Protein AF-A0A1V4TT74-F1 (afdb_monomer_lite)

Structure (mmCIF, N/CA/C/O backbone):
data_AF-A0A1V4TT74-F1
#
_entry.id   AF-A0A1V4TT74-F1
#
loop_
_atom_site.group_PDB
_atom_site.id
_atom_site.type_symbol
_atom_site.label_atom_id
_atom_site.label_alt_id
_atom_site.label_comp_id
_atom_site.label_asym_id
_atom_site.label_entity_id
_atom_site.label_seq_id
_atom_site.pdbx_PDB_ins_code
_atom_site.Cartn_x
_atom_site.Cartn_y
_atom_site.Cartn_z
_atom_site.occupancy
_atom_site.B_iso_or_equiv
_atom_site.auth_seq_id
_atom_site.auth_comp_id
_atom_site.auth_asym_id
_atom_site.auth_atom_id
_atom_site.pdbx_PDB_model_num
ATOM 1 N N . MET A 1 1 ? 47.492 38.322 -48.152 1.00 41.72 1 MET A N 1
ATOM 2 C CA . MET A 1 1 ? 46.568 38.521 -47.014 1.00 41.72 1 MET A CA 1
ATOM 3 C C . MET A 1 1 ? 45.230 37.943 -47.415 1.00 41.72 1 MET A C 1
ATOM 5 O O . MET A 1 1 ? 44.574 38.511 -48.273 1.00 41.72 1 MET A O 1
ATOM 9 N N . ILE A 1 2 ? 44.897 36.768 -46.888 1.00 45.94 2 ILE A N 1
ATOM 10 C CA . ILE A 1 2 ? 43.628 36.084 -47.149 1.00 45.94 2 ILE A CA 1
ATOM 11 C C . ILE A 1 2 ? 42.747 36.402 -45.943 1.00 45.94 2 ILE A C 1
ATOM 13 O O . ILE A 1 2 ? 43.074 35.999 -44.829 1.00 45.94 2 ILE A O 1
ATOM 17 N N . PHE A 1 3 ? 41.703 37.203 -46.146 1.00 43.25 3 PHE A N 1
ATOM 18 C CA . PHE A 1 3 ? 40.699 37.456 -45.117 1.00 43.25 3 PHE A CA 1
ATOM 19 C C . PHE A 1 3 ? 39.785 36.228 -45.040 1.00 43.25 3 PHE A C 1
ATOM 21 O O . PHE A 1 3 ? 39.197 35.877 -46.062 1.00 43.25 3 PHE A O 1
ATOM 28 N N . PRO A 1 4 ? 39.664 35.550 -43.887 1.00 48.84 4 PRO A N 1
ATOM 29 C CA . PRO A 1 4 ? 38.677 34.494 -43.747 1.00 48.84 4 PRO A CA 1
ATOM 30 C C . PRO A 1 4 ? 37.269 35.103 -43.769 1.00 48.84 4 PRO A C 1
ATOM 32 O O . PRO A 1 4 ? 36.980 36.076 -43.066 1.00 48.84 4 PRO A O 1
ATOM 35 N N . ASP A 1 5 ? 36.420 34.521 -44.614 1.00 49.69 5 ASP A N 1
ATOM 36 C CA . ASP A 1 5 ? 35.006 34.838 -44.797 1.00 49.69 5 ASP A CA 1
ATOM 37 C C . ASP A 1 5 ? 34.261 34.909 -43.456 1.00 49.69 5 ASP A C 1
ATOM 39 O O . ASP A 1 5 ? 34.126 33.919 -42.732 1.00 49.69 5 ASP A O 1
ATOM 43 N N . ARG A 1 6 ? 33.716 36.091 -43.141 1.00 50.53 6 ARG A N 1
ATOM 44 C CA . ARG A 1 6 ? 32.914 36.352 -41.931 1.00 50.53 6 ARG A CA 1
ATOM 45 C C . ARG A 1 6 ? 31.611 35.544 -41.864 1.00 50.53 6 ARG A C 1
ATOM 47 O O . ARG A 1 6 ? 30.971 35.514 -40.819 1.00 50.53 6 ARG A O 1
ATOM 54 N N . THR A 1 7 ? 31.229 34.869 -42.941 1.00 52.91 7 THR A N 1
ATOM 55 C CA . THR A 1 7 ? 29.965 34.133 -43.067 1.00 52.91 7 THR A CA 1
ATOM 56 C C . THR A 1 7 ? 29.977 32.789 -42.325 1.00 52.91 7 THR A C 1
ATOM 58 O O . THR A 1 7 ? 28.935 32.335 -41.861 1.00 52.91 7 THR A O 1
ATOM 61 N N . TYR A 1 8 ? 31.149 32.169 -42.134 1.00 50.22 8 TYR A N 1
ATOM 62 C CA . TYR A 1 8 ? 31.260 30.849 -41.490 1.00 50.22 8 TYR A CA 1
ATOM 63 C C . TYR A 1 8 ? 31.124 30.881 -39.960 1.00 50.22 8 TYR A C 1
ATOM 65 O O . TYR A 1 8 ? 30.702 29.895 -39.357 1.00 50.22 8 TYR A O 1
ATOM 73 N N . ILE A 1 9 ? 31.426 32.015 -39.320 1.00 52.56 9 ILE A N 1
ATOM 74 C CA . ILE A 1 9 ? 31.381 32.138 -37.852 1.00 52.56 9 ILE A CA 1
ATOM 75 C C . ILE A 1 9 ? 29.926 32.182 -37.344 1.00 52.56 9 ILE A C 1
ATOM 77 O O . ILE A 1 9 ? 29.630 31.676 -36.262 1.00 52.56 9 ILE A O 1
ATOM 81 N N . SER A 1 10 ? 28.986 32.697 -38.143 1.00 53.38 10 SER A N 1
ATOM 82 C CA . SER A 1 10 ? 27.576 32.803 -37.746 1.00 53.38 10 SER A CA 1
ATOM 83 C C . SER A 1 10 ? 26.820 31.467 -37.759 1.00 53.38 10 SER A C 1
ATOM 85 O O . SER A 1 10 ? 25.926 31.277 -36.939 1.00 53.38 10 SER A O 1
ATOM 87 N N . ILE A 1 11 ? 27.182 30.512 -38.622 1.00 54.53 11 ILE A N 1
ATOM 88 C CA . ILE A 1 11 ? 26.456 29.230 -38.743 1.00 54.53 11 ILE A CA 1
ATOM 89 C C . ILE A 1 11 ? 26.767 28.289 -37.560 1.00 54.53 11 ILE A C 1
ATOM 91 O O . ILE A 1 11 ? 25.877 27.597 -37.059 1.00 54.53 11 ILE A O 1
ATOM 95 N N . ILE A 1 12 ? 28.002 28.315 -37.045 1.00 54.81 12 ILE A N 1
ATOM 96 C CA . ILE A 1 12 ? 28.431 27.476 -35.909 1.00 54.81 12 ILE A CA 1
ATOM 97 C C . ILE A 1 12 ? 27.828 27.979 -34.586 1.00 54.81 12 ILE A C 1
ATOM 99 O O . ILE A 1 12 ? 27.429 27.173 -33.742 1.00 54.81 12 ILE A O 1
ATOM 103 N N . ALA A 1 13 ? 27.686 29.300 -34.425 1.00 53.78 13 ALA A N 1
ATOM 104 C CA . ALA A 1 13 ? 27.080 29.901 -33.236 1.00 53.78 13 ALA A CA 1
ATOM 105 C C . ALA A 1 13 ? 25.571 29.608 -33.132 1.00 53.78 13 ALA A C 1
ATOM 107 O O . ALA A 1 13 ? 25.081 29.295 -32.049 1.00 53.78 13 ALA A O 1
ATOM 108 N N . VAL A 1 14 ? 24.840 29.632 -34.254 1.00 55.97 14 VAL A N 1
ATOM 109 C CA . VAL A 1 14 ? 23.397 29.318 -34.275 1.00 55.97 14 VAL A CA 1
ATOM 110 C C . VAL A 1 14 ? 23.146 27.817 -34.075 1.00 55.97 14 VAL A C 1
ATOM 112 O O . VAL A 1 14 ? 22.238 27.445 -33.336 1.00 55.97 14 VAL A O 1
ATOM 115 N N . SER A 1 15 ? 23.991 26.951 -34.647 1.00 53.94 15 SER A N 1
ATOM 116 C CA . SER A 1 15 ? 23.887 25.493 -34.461 1.00 53.94 15 SER A CA 1
ATOM 117 C C . SER A 1 15 ? 24.175 25.070 -33.014 1.00 53.94 15 SER A C 1
ATOM 119 O O . SER A 1 15 ? 23.475 24.222 -32.464 1.00 53.94 15 SER A O 1
ATOM 121 N N . SER A 1 16 ? 25.153 25.711 -32.362 1.00 54.38 16 SER A N 1
ATOM 122 C CA . SER A 1 16 ? 25.461 25.472 -30.943 1.00 54.38 16 SER A CA 1
ATOM 123 C C . SER A 1 16 ? 24.345 25.965 -30.013 1.00 54.38 16 SER A C 1
ATOM 125 O O . SER A 1 16 ? 24.053 25.313 -29.017 1.00 54.38 16 SER A O 1
ATOM 127 N N . LEU A 1 17 ? 23.676 27.076 -30.347 1.00 49.69 17 LEU A N 1
ATOM 128 C CA . LEU A 1 17 ? 22.563 27.606 -29.550 1.00 49.69 17 LEU A CA 1
ATOM 129 C C . LEU A 1 17 ? 21.296 26.733 -29.655 1.00 49.69 17 LEU A C 1
ATOM 131 O O . LEU A 1 17 ? 20.593 26.566 -28.661 1.00 49.69 17 LEU A O 1
ATOM 135 N N . LEU A 1 18 ? 21.028 26.123 -30.819 1.00 51.09 18 LEU A N 1
ATOM 136 C CA . LEU A 1 18 ? 19.912 25.177 -30.978 1.00 51.09 18 LEU A CA 1
ATOM 137 C C . LEU A 1 18 ? 20.134 23.849 -30.231 1.00 51.09 18 LEU A C 1
ATOM 139 O O . LEU A 1 18 ? 19.177 23.295 -29.697 1.00 51.09 18 LEU A O 1
ATOM 143 N N . LEU A 1 19 ? 21.376 23.359 -30.134 1.00 51.25 19 LEU A N 1
ATOM 144 C CA . LEU A 1 19 ? 21.711 22.138 -29.383 1.00 51.25 19 LEU A CA 1
ATOM 145 C C . LEU A 1 19 ? 21.589 22.301 -27.858 1.00 51.25 19 LEU A C 1
ATOM 147 O O . LEU A 1 19 ? 21.325 21.323 -27.170 1.00 51.25 19 LEU A O 1
ATOM 151 N N . VAL A 1 20 ? 21.720 23.523 -27.328 1.00 54.00 20 VAL A N 1
ATOM 152 C CA . VAL A 1 20 ? 21.504 23.810 -25.894 1.00 54.00 20 VAL A CA 1
ATOM 153 C C . VAL A 1 20 ? 20.012 23.977 -25.562 1.00 54.00 20 VAL A C 1
ATOM 155 O O . VAL A 1 20 ? 19.601 23.726 -24.433 1.00 54.00 20 VAL A O 1
ATOM 158 N N . LEU A 1 21 ? 19.181 24.349 -26.544 1.00 50.06 21 LEU A N 1
ATOM 159 C CA . LEU A 1 21 ? 17.721 24.430 -26.390 1.00 50.06 21 LEU A CA 1
ATOM 160 C C . LEU A 1 21 ? 17.014 23.083 -26.611 1.00 50.06 21 LEU A C 1
ATOM 162 O O . LEU A 1 21 ? 15.903 22.896 -26.118 1.00 50.06 21 LEU A O 1
ATOM 166 N N . ALA A 1 22 ? 17.664 22.126 -27.276 1.00 49.81 22 ALA A N 1
ATOM 167 C CA . ALA A 1 22 ? 17.288 20.715 -27.254 1.00 49.81 22 ALA A CA 1
ATOM 168 C C . ALA A 1 22 ? 17.789 20.056 -25.956 1.00 49.81 22 ALA A C 1
ATOM 170 O O . ALA A 1 22 ? 18.550 19.090 -25.976 1.00 49.81 22 ALA A O 1
ATOM 171 N N . GLY A 1 23 ? 17.385 20.608 -24.807 1.00 50.53 23 GLY A N 1
ATOM 172 C CA . GLY A 1 23 ? 17.541 19.906 -23.538 1.00 50.53 23 GLY A CA 1
ATOM 173 C C . GLY A 1 23 ? 16.882 18.525 -23.644 1.00 50.53 23 GLY A C 1
ATOM 174 O O . GLY A 1 23 ? 15.888 18.393 -24.370 1.00 50.53 23 GLY A O 1
ATOM 175 N N . PRO A 1 24 ? 17.416 17.489 -22.969 1.00 50.78 24 PRO A N 1
ATOM 176 C CA . PRO A 1 24 ? 16.745 16.199 -22.926 1.00 50.78 24 PRO A CA 1
ATOM 177 C C . PRO A 1 24 ? 15.306 16.457 -22.491 1.00 50.78 24 PRO A C 1
ATOM 179 O O . PRO A 1 24 ? 15.087 17.122 -21.477 1.00 50.78 24 PRO A O 1
ATOM 182 N N . ALA A 1 25 ? 14.336 16.001 -23.289 1.00 52.81 25 ALA A N 1
ATOM 183 C CA . ALA A 1 25 ? 12.942 15.985 -22.885 1.00 52.81 25 ALA A CA 1
ATOM 184 C C . ALA A 1 25 ? 12.893 15.189 -21.580 1.00 52.81 25 ALA A C 1
ATOM 186 O O . ALA A 1 25 ? 13.001 13.964 -21.576 1.00 52.81 25 ALA A O 1
ATOM 187 N N . SER A 1 26 ? 12.881 15.908 -20.463 1.00 55.88 26 SER A N 1
ATOM 188 C CA . SER A 1 26 ? 12.947 15.332 -19.137 1.00 55.88 26 SER A CA 1
ATOM 189 C C . SER A 1 26 ? 11.659 14.548 -18.952 1.00 55.88 26 SER A C 1
ATOM 191 O O . SER A 1 26 ? 10.595 15.151 -18.787 1.00 55.88 26 SER A O 1
ATOM 193 N N . GLY A 1 27 ? 11.733 13.217 -19.034 1.00 57.53 27 GLY A N 1
ATOM 194 C CA . GLY A 1 27 ? 10.617 12.371 -18.634 1.00 57.53 27 GLY A CA 1
ATOM 195 C C . GLY A 1 27 ? 10.192 12.800 -17.235 1.00 57.53 27 GLY A C 1
ATOM 196 O O . GLY A 1 27 ? 11.035 12.972 -16.355 1.00 57.53 27 GLY A O 1
ATOM 197 N N . THR A 1 28 ? 8.903 13.058 -17.044 1.00 62.97 28 THR A N 1
ATOM 198 C CA . THR A 1 28 ? 8.384 13.304 -15.701 1.00 62.97 28 THR A CA 1
ATOM 199 C C . THR A 1 28 ? 7.994 11.947 -15.144 1.00 62.97 28 THR A C 1
ATOM 201 O O . THR A 1 28 ? 7.236 11.230 -15.801 1.00 62.97 28 THR A O 1
ATOM 204 N N . PRO A 1 29 ? 8.522 11.550 -13.980 1.00 70.31 29 PRO A N 1
ATOM 205 C CA . PRO A 1 29 ? 8.073 10.321 -13.362 1.00 70.31 29 PRO A CA 1
ATOM 206 C C . PRO A 1 29 ? 6.595 10.448 -13.007 1.00 70.31 29 PRO A C 1
ATOM 208 O O . PRO A 1 29 ? 6.171 11.464 -12.456 1.00 70.31 29 PRO A O 1
ATOM 211 N N . VAL A 1 30 ? 5.812 9.421 -13.313 1.00 77.19 30 VAL A N 1
ATOM 212 C CA . VAL A 1 30 ? 4.399 9.368 -12.948 1.00 77.19 30 VAL A CA 1
ATOM 213 C C . VAL A 1 30 ? 4.120 8.105 -12.141 1.00 77.19 30 VAL A C 1
ATOM 215 O O . VAL A 1 30 ? 4.665 7.042 -12.450 1.00 77.19 30 VAL A O 1
ATOM 218 N N . PRO A 1 31 ? 3.279 8.196 -11.098 1.00 82.75 31 PRO A N 1
ATOM 219 C CA . PRO A 1 31 ? 2.775 7.007 -10.439 1.00 82.75 31 PRO A CA 1
ATOM 220 C C . PRO A 1 31 ? 1.799 6.286 -11.371 1.00 82.75 31 PRO A C 1
ATOM 222 O O . PRO A 1 31 ? 0.810 6.868 -11.836 1.00 82.75 31 PRO A O 1
ATOM 225 N N . VAL A 1 32 ? 2.080 5.015 -11.625 1.00 86.94 32 VAL A N 1
ATOM 226 C CA . VAL A 1 32 ? 1.218 4.094 -12.359 1.00 86.94 32 VAL A CA 1
ATOM 227 C C . VAL A 1 32 ? 0.430 3.294 -11.334 1.00 86.94 32 VAL A C 1
ATOM 229 O O . VAL A 1 32 ? 1.019 2.543 -10.564 1.00 86.94 32 VAL A O 1
ATOM 232 N N . VAL A 1 33 ? -0.888 3.495 -11.318 1.00 90.25 33 VAL A N 1
ATOM 233 C CA . VAL A 1 33 ? -1.834 2.805 -10.429 1.00 90.25 33 VAL A CA 1
ATOM 234 C C . VAL A 1 33 ? -2.666 1.847 -11.269 1.00 90.25 33 VAL A C 1
ATOM 236 O O . VAL A 1 33 ? -3.218 2.256 -12.302 1.00 90.25 33 VAL A O 1
ATOM 239 N N . PHE A 1 34 ? -2.746 0.590 -10.843 1.00 91.69 34 PHE A N 1
ATOM 240 C CA . PHE A 1 34 ? -3.561 -0.422 -11.504 1.00 91.69 34 PHE A CA 1
ATOM 241 C C . PHE A 1 34 ? -4.048 -1.497 -10.539 1.00 91.69 34 PHE A C 1
ATOM 243 O O . PHE A 1 34 ? -3.451 -1.721 -9.488 1.00 91.69 34 PHE A O 1
ATOM 250 N N . GLN A 1 35 ? -5.115 -2.185 -10.935 1.00 93.50 35 GLN A N 1
ATOM 251 C CA . GLN A 1 35 ? -5.601 -3.387 -10.271 1.00 93.50 35 GLN A CA 1
ATOM 252 C C . GLN A 1 35 ? -5.183 -4.639 -11.051 1.00 93.50 35 GLN A C 1
ATOM 254 O O . GLN A 1 35 ? -5.241 -4.682 -12.285 1.00 93.50 35 GLN A O 1
ATOM 259 N N . GLY A 1 36 ? -4.730 -5.658 -10.331 1.00 93.62 36 GLY A N 1
ATOM 260 C CA . GLY A 1 36 ? -4.190 -6.878 -10.916 1.00 93.62 36 GLY A CA 1
ATOM 261 C C . GLY A 1 36 ? -4.241 -8.058 -9.960 1.00 93.62 36 GLY A C 1
ATOM 262 O O . GLY A 1 36 ? -4.756 -7.953 -8.850 1.00 93.62 36 GLY A O 1
ATOM 263 N N . THR A 1 37 ? -3.695 -9.184 -10.405 1.00 95.25 37 THR A N 1
ATOM 264 C CA . THR A 1 37 ? -3.694 -10.439 -9.645 1.00 95.25 37 THR A CA 1
ATOM 265 C C . THR A 1 37 ? -2.273 -10.841 -9.283 1.00 95.25 37 THR A C 1
ATOM 267 O O . THR A 1 37 ? -1.365 -10.735 -10.109 1.00 95.25 37 THR A O 1
ATOM 270 N N . VAL A 1 38 ? -2.074 -11.329 -8.060 1.00 96.81 38 VAL A N 1
ATOM 271 C CA . VAL A 1 38 ? -0.802 -11.911 -7.622 1.00 96.81 38 VAL A CA 1
ATOM 272 C C . VAL A 1 38 ? -0.543 -13.212 -8.379 1.00 96.81 38 VAL A C 1
ATOM 274 O O . VAL A 1 38 ? -1.352 -14.137 -8.328 1.00 96.81 38 VAL A O 1
ATOM 277 N N . THR A 1 39 ? 0.595 -13.292 -9.063 1.00 96.31 39 THR A N 1
ATOM 278 C CA . THR A 1 39 ? 0.994 -14.467 -9.863 1.00 96.31 39 THR A CA 1
ATOM 279 C C . THR A 1 39 ? 2.216 -15.191 -9.320 1.00 96.31 39 THR A C 1
ATOM 281 O O . THR A 1 39 ? 2.371 -16.373 -9.597 1.00 96.31 39 THR A O 1
ATOM 284 N N . ASP A 1 40 ? 3.064 -14.506 -8.551 1.00 96.81 40 ASP A N 1
ATOM 285 C CA . ASP A 1 40 ? 4.226 -15.101 -7.889 1.00 96.81 40 ASP A CA 1
ATOM 286 C C . ASP A 1 40 ? 4.618 -14.274 -6.657 1.00 96.81 40 ASP A C 1
ATOM 288 O O . ASP A 1 40 ? 4.497 -13.042 -6.654 1.00 96.81 40 ASP A O 1
ATOM 292 N N . LEU A 1 41 ? 5.102 -14.960 -5.622 1.00 97.50 41 LEU A N 1
ATOM 293 C CA . LEU A 1 41 ? 5.592 -14.399 -4.363 1.00 97.50 41 LEU A CA 1
ATOM 294 C C . LEU A 1 41 ? 6.945 -15.041 -4.044 1.00 97.50 41 LEU A C 1
ATOM 296 O O . LEU A 1 41 ? 7.016 -16.214 -3.681 1.00 97.50 41 LEU A O 1
ATOM 300 N N . ASN A 1 42 ? 8.022 -14.263 -4.130 1.00 97.31 42 ASN A N 1
ATOM 301 C CA . ASN A 1 42 ? 9.373 -14.749 -3.879 1.00 97.31 42 ASN A CA 1
ATOM 302 C C . ASN A 1 42 ? 9.947 -14.119 -2.606 1.00 97.31 42 ASN A C 1
ATOM 304 O O . ASN A 1 42 ? 10.590 -13.069 -2.647 1.00 97.31 42 ASN A O 1
ATOM 308 N N . GLU A 1 43 ? 9.749 -14.803 -1.477 1.00 96.56 43 GLU A N 1
ATOM 309 C CA . GLU A 1 43 ? 10.259 -14.394 -0.159 1.00 96.56 43 GLU A CA 1
ATOM 310 C C . GLU A 1 43 ? 11.785 -14.243 -0.126 1.00 96.56 43 GLU A C 1
ATOM 312 O O . GLU A 1 43 ? 12.306 -13.382 0.570 1.00 96.56 43 GLU A O 1
ATOM 317 N N . THR A 1 44 ? 12.523 -15.058 -0.889 1.00 95.38 44 THR A N 1
ATOM 318 C CA . THR A 1 44 ? 13.996 -15.004 -0.892 1.00 95.38 44 THR A CA 1
ATOM 319 C C . THR A 1 44 ? 14.516 -13.774 -1.630 1.00 95.38 44 THR A C 1
ATOM 321 O O . THR A 1 44 ? 15.516 -13.183 -1.227 1.00 95.38 44 THR A O 1
ATOM 324 N N . ALA A 1 45 ? 13.856 -13.396 -2.725 1.00 95.00 45 ALA A N 1
ATOM 325 C CA . ALA A 1 45 ? 14.200 -12.208 -3.498 1.00 95.00 45 ALA A CA 1
ATOM 326 C C . ALA A 1 45 ? 13.516 -10.936 -2.974 1.00 95.00 45 ALA A C 1
ATOM 328 O O . ALA A 1 45 ? 13.838 -9.848 -3.446 1.00 95.00 45 ALA A O 1
ATOM 329 N N . HIS A 1 46 ? 12.593 -11.064 -2.016 1.00 95.75 46 HIS A N 1
ATOM 330 C CA . HIS A 1 46 ? 11.712 -9.993 -1.555 1.00 95.75 46 HIS A CA 1
ATOM 331 C C . HIS A 1 46 ? 10.917 -9.349 -2.704 1.00 95.75 46 HIS A C 1
ATOM 333 O O . HIS A 1 46 ? 10.717 -8.135 -2.728 1.00 95.75 46 HIS A O 1
ATOM 339 N N . THR A 1 47 ? 10.467 -10.153 -3.674 1.00 97.00 47 THR A N 1
ATOM 340 C CA . THR A 1 47 ? 9.725 -9.673 -4.850 1.00 97.00 47 THR A CA 1
ATOM 341 C C . THR A 1 47 ? 8.325 -10.265 -4.949 1.00 97.00 47 THR A C 1
ATOM 343 O O . THR A 1 47 ? 8.063 -11.385 -4.508 1.00 97.00 47 THR A O 1
ATOM 346 N N . ILE A 1 48 ? 7.430 -9.516 -5.589 1.00 97.69 48 ILE A N 1
ATOM 347 C CA . ILE A 1 48 ? 6.087 -9.960 -5.972 1.00 97.69 48 ILE A CA 1
ATOM 348 C C . ILE A 1 48 ? 5.856 -9.673 -7.455 1.00 97.69 48 ILE A C 1
ATOM 350 O O . ILE A 1 48 ? 6.247 -8.608 -7.949 1.00 97.69 48 ILE A O 1
ATOM 354 N N . THR A 1 49 ? 5.209 -10.614 -8.144 1.00 97.00 49 THR A N 1
ATOM 355 C CA . THR A 1 49 ? 4.823 -10.483 -9.553 1.00 97.00 49 THR A CA 1
ATOM 356 C C . THR A 1 49 ? 3.309 -10.368 -9.688 1.00 97.00 49 THR A C 1
ATOM 358 O O . THR A 1 49 ? 2.564 -11.230 -9.212 1.00 97.00 49 THR A O 1
ATOM 361 N N . LEU A 1 50 ? 2.850 -9.320 -10.370 1.00 95.94 50 LEU A N 1
ATOM 362 C CA . LEU A 1 50 ? 1.438 -9.011 -10.589 1.00 95.94 50 LEU A CA 1
ATOM 363 C C . LEU A 1 50 ? 1.099 -9.047 -12.084 1.00 95.94 50 LEU A C 1
ATOM 365 O O . LEU A 1 50 ? 1.807 -8.442 -12.888 1.00 95.94 50 LEU A O 1
ATOM 369 N N . GLU A 1 51 ? 0.001 -9.705 -12.456 1.00 93.56 51 GLU A N 1
ATOM 370 C CA . GLU A 1 51 ? -0.597 -9.610 -13.797 1.00 93.56 51 GLU A CA 1
ATOM 371 C C . GLU A 1 51 ? -1.633 -8.483 -13.799 1.00 93.56 51 GLU A C 1
ATOM 373 O O . GLU A 1 51 ? -2.574 -8.492 -13.000 1.00 93.56 51 GLU A O 1
ATOM 378 N N . ALA A 1 52 ? -1.456 -7.493 -14.676 1.00 90.12 52 ALA A N 1
ATOM 379 C CA . ALA A 1 52 ? -2.400 -6.388 -14.796 1.00 90.12 52 ALA A CA 1
ATOM 380 C C . ALA A 1 52 ? -3.731 -6.869 -15.396 1.00 90.12 52 ALA A C 1
ATOM 382 O O . ALA A 1 52 ? -3.745 -7.500 -16.452 1.00 90.12 52 ALA A O 1
ATOM 383 N N . ALA A 1 53 ? -4.850 -6.521 -14.757 1.00 86.19 53 ALA A N 1
ATOM 384 C CA . ALA A 1 53 ? -6.192 -6.952 -15.153 1.00 86.19 53 ALA A CA 1
ATOM 385 C C . ALA A 1 53 ? -7.054 -5.766 -15.628 1.00 86.19 53 ALA A C 1
ATOM 387 O O . ALA A 1 53 ? -8.222 -5.641 -15.270 1.00 86.19 53 ALA A O 1
ATOM 388 N N . CYS A 1 54 ? -6.485 -4.874 -16.445 1.00 79.88 54 CYS A N 1
ATOM 389 C CA . CYS A 1 54 ? -7.118 -3.606 -16.840 1.00 79.88 54 CYS A CA 1
ATOM 390 C C . CYS A 1 54 ? -8.364 -3.730 -17.731 1.00 79.88 54 CYS A C 1
ATOM 392 O O . CYS A 1 54 ? -9.032 -2.731 -17.992 1.00 79.88 54 CYS A O 1
ATOM 394 N N . GLU A 1 55 ? -8.662 -4.927 -18.238 1.00 77.00 55 GLU A N 1
ATOM 395 C CA . GLU A 1 55 ? -9.925 -5.206 -18.933 1.00 77.00 55 GLU A CA 1
ATOM 396 C C . GLU A 1 55 ? -11.073 -5.489 -17.954 1.00 77.00 55 GLU A C 1
ATOM 398 O O . GLU A 1 55 ? -12.232 -5.215 -18.262 1.00 77.00 55 GLU A O 1
ATOM 403 N N . GLU A 1 56 ? -10.749 -6.012 -16.772 1.00 70.06 56 GLU A N 1
ATOM 404 C CA . GLU A 1 56 ? -11.704 -6.427 -15.740 1.00 70.06 56 GLU A CA 1
ATOM 405 C C . GLU A 1 56 ? -11.807 -5.392 -14.609 1.00 70.06 56 GLU A C 1
ATOM 407 O O . GLU A 1 56 ? -12.837 -5.284 -13.943 1.00 70.06 56 GLU A O 1
ATOM 412 N N . HIS A 1 57 ? -10.751 -4.598 -14.425 1.00 75.00 57 HIS A N 1
ATOM 413 C CA . HIS A 1 57 ? -10.570 -3.705 -13.294 1.00 75.00 57 HIS A CA 1
ATOM 414 C C . HIS A 1 57 ? -10.076 -2.310 -13.691 1.00 75.00 57 HIS A C 1
ATOM 416 O O . HIS A 1 57 ? -9.647 -2.056 -14.817 1.00 75.00 57 HIS A O 1
ATOM 422 N N . PHE A 1 58 ? -10.136 -1.377 -12.737 1.00 73.31 58 PHE A N 1
ATOM 423 C CA . PHE A 1 58 ? -9.706 -0.004 -12.962 1.00 73.31 58 PHE A CA 1
ATOM 424 C C . PHE A 1 58 ? -8.181 0.094 -13.144 1.00 73.31 58 PHE A C 1
ATOM 426 O O . PHE A 1 58 ? -7.402 -0.369 -12.310 1.00 73.31 58 PHE A O 1
ATOM 433 N N . CYS A 1 59 ? -7.763 0.777 -14.212 1.00 77.12 59 CYS A N 1
ATOM 434 C CA . CYS A 1 59 ? -6.383 1.190 -14.437 1.00 77.12 59 CYS A CA 1
ATOM 435 C C . CYS A 1 59 ? -6.346 2.610 -14.998 1.00 77.12 59 CYS A C 1
ATOM 437 O O . CYS A 1 59 ? -7.080 2.937 -15.933 1.00 77.12 59 CYS A O 1
ATOM 439 N N . ARG A 1 60 ? -5.429 3.444 -14.492 1.00 73.69 60 ARG A N 1
ATOM 440 C CA . ARG A 1 60 ? -5.206 4.788 -15.059 1.00 73.69 60 ARG A CA 1
ATOM 441 C C . ARG A 1 60 ? -4.585 4.746 -16.456 1.00 73.69 60 ARG A C 1
ATOM 443 O O . ARG A 1 60 ? -4.770 5.667 -17.246 1.00 73.69 60 ARG A O 1
ATOM 450 N N . TYR A 1 61 ? -3.847 3.679 -16.743 1.00 74.19 61 TYR A N 1
ATOM 451 C CA . TYR A 1 61 ? -3.144 3.451 -17.999 1.00 74.19 61 TYR A CA 1
ATOM 452 C C . TYR A 1 61 ? -3.523 2.077 -18.547 1.00 74.19 61 TYR A C 1
ATOM 454 O O . TYR A 1 61 ? -3.829 1.166 -17.781 1.00 74.19 61 TYR A O 1
ATOM 462 N N . LYS A 1 62 ? -3.486 1.902 -19.871 1.00 77.12 62 LYS A N 1
ATOM 463 C CA . LYS A 1 62 ? -3.622 0.566 -20.460 1.00 77.12 62 LYS A CA 1
ATOM 464 C C . LYS A 1 62 ? -2.329 -0.209 -20.223 1.00 77.12 62 LYS A C 1
ATOM 466 O O . LYS A 1 62 ? -1.327 0.037 -20.894 1.00 77.12 62 LYS A O 1
ATOM 471 N N . LEU A 1 63 ? -2.371 -1.113 -19.253 1.00 80.38 63 LEU A N 1
ATOM 472 C CA . LEU A 1 63 ? -1.290 -2.035 -18.931 1.00 80.38 63 LEU A CA 1
ATOM 473 C C . LEU A 1 63 ? -1.696 -3.440 -19.363 1.00 80.38 63 LEU A C 1
ATOM 475 O O . LEU A 1 63 ? -2.860 -3.818 -19.227 1.00 80.38 63 LEU A O 1
ATOM 479 N N . THR A 1 64 ? -0.736 -4.215 -19.852 1.00 83.69 64 THR A N 1
ATOM 480 C CA . THR A 1 64 ? -0.915 -5.654 -20.062 1.00 83.69 64 THR A CA 1
ATOM 481 C C . THR A 1 64 ? 0.320 -6.401 -19.571 1.00 83.69 64 THR A C 1
ATOM 483 O O . THR A 1 64 ? 1.381 -5.805 -19.390 1.00 83.69 64 THR A O 1
ATOM 486 N N . GLY A 1 65 ? 0.183 -7.707 -19.351 1.00 87.31 65 GLY A N 1
ATOM 487 C CA . GLY A 1 65 ? 1.290 -8.570 -18.952 1.00 87.31 65 GLY A CA 1
ATOM 488 C C . GLY A 1 65 ? 1.628 -8.506 -17.464 1.00 87.31 65 GLY A C 1
ATOM 489 O O . GLY A 1 65 ? 0.844 -8.031 -16.638 1.00 87.31 65 GLY A O 1
ATOM 490 N N . GLN A 1 66 ? 2.796 -9.058 -17.136 1.00 92.19 66 GLN A N 1
ATOM 491 C CA . GLN A 1 66 ? 3.263 -9.222 -15.765 1.00 92.19 66 GLN A CA 1
ATOM 492 C C . GLN A 1 66 ? 4.314 -8.179 -15.400 1.00 92.19 66 GLN A C 1
ATOM 494 O O . GLN A 1 66 ? 5.199 -7.862 -16.197 1.00 92.19 66 GLN A O 1
ATOM 499 N N . PHE A 1 67 ? 4.255 -7.708 -14.162 1.00 92.94 67 PHE A N 1
ATOM 500 C CA . PHE A 1 67 ? 5.186 -6.751 -13.581 1.00 92.94 67 PHE A CA 1
ATOM 501 C C . PHE A 1 67 ? 5.754 -7.351 -12.300 1.00 92.94 67 PHE A C 1
ATOM 503 O O . PHE A 1 67 ? 4.988 -7.824 -11.466 1.00 92.94 67 PHE A O 1
ATOM 510 N N . THR A 1 68 ? 7.074 -7.342 -12.138 1.00 95.44 68 THR A N 1
ATOM 511 C CA . THR A 1 68 ? 7.753 -7.839 -10.935 1.00 95.44 68 THR A CA 1
ATOM 512 C C . THR A 1 68 ? 8.604 -6.746 -10.314 1.00 95.44 68 THR A C 1
ATOM 514 O O . THR A 1 68 ? 9.137 -5.890 -11.020 1.00 95.44 68 THR A O 1
ATOM 517 N N . GLY A 1 69 ? 8.725 -6.759 -8.994 1.00 94.69 69 GLY A N 1
ATOM 518 C CA . GLY A 1 69 ? 9.522 -5.779 -8.270 1.00 94.69 69 GLY A CA 1
ATOM 519 C C . GLY A 1 69 ? 9.600 -6.085 -6.785 1.00 94.69 69 GLY A C 1
ATOM 520 O O . GLY A 1 69 ? 8.854 -6.921 -6.268 1.00 94.69 69 GLY A O 1
ATOM 521 N N . LEU A 1 70 ? 10.508 -5.386 -6.108 1.00 94.69 70 LEU A N 1
ATOM 522 C CA . LEU A 1 70 ? 10.687 -5.465 -4.663 1.00 94.69 70 LEU A CA 1
ATOM 523 C C . LEU A 1 70 ? 9.429 -5.009 -3.922 1.00 94.69 70 LEU A C 1
ATOM 525 O O . LEU A 1 70 ? 8.810 -4.004 -4.287 1.00 94.69 70 LEU A O 1
ATOM 529 N N . VAL A 1 71 ? 9.066 -5.746 -2.877 1.00 94.56 71 VAL A N 1
ATOM 530 C CA . VAL A 1 71 ? 7.904 -5.443 -2.039 1.00 94.56 71 VAL A CA 1
ATOM 531 C C . VAL A 1 71 ? 8.184 -4.260 -1.105 1.00 94.56 71 VAL A C 1
ATOM 533 O O . VAL A 1 71 ? 9.335 -4.041 -0.717 1.00 94.56 71 VAL A O 1
ATOM 536 N N . PRO A 1 72 ? 7.149 -3.491 -0.721 1.00 91.81 72 PRO A N 1
ATOM 537 C CA . PRO A 1 72 ? 7.316 -2.403 0.232 1.00 91.81 72 PRO A CA 1
ATOM 538 C C . PRO A 1 72 ? 7.522 -2.891 1.667 1.00 91.81 72 PRO A C 1
ATOM 540 O O . PRO A 1 72 ? 8.244 -2.258 2.429 1.00 91.81 72 PRO A O 1
ATOM 543 N N . ASP A 1 73 ? 6.920 -4.017 2.042 1.00 92.06 73 ASP A N 1
ATOM 544 C CA . ASP A 1 73 ? 7.034 -4.612 3.374 1.00 92.06 73 ASP A CA 1
ATOM 545 C C . ASP A 1 73 ? 6.947 -6.141 3.248 1.00 92.06 73 ASP A C 1
ATOM 547 O O . ASP A 1 73 ? 6.085 -6.657 2.534 1.00 92.06 73 ASP A O 1
ATOM 551 N N . ASP A 1 74 ? 7.818 -6.865 3.953 1.00 93.50 74 ASP A N 1
ATOM 552 C CA . ASP A 1 74 ? 7.860 -8.334 3.966 1.00 93.50 74 ASP A CA 1
ATOM 553 C C . ASP A 1 74 ? 6.609 -8.974 4.587 1.00 93.50 74 ASP A C 1
ATOM 555 O O . ASP A 1 74 ? 6.316 -10.147 4.340 1.00 93.50 74 ASP A O 1
ATOM 559 N N . ALA A 1 75 ? 5.816 -8.217 5.353 1.00 93.94 75 ALA A N 1
ATOM 560 C CA . ALA A 1 75 ? 4.520 -8.660 5.860 1.00 93.94 75 ALA A CA 1
ATOM 561 C C . ALA A 1 75 ? 3.592 -9.149 4.733 1.00 93.94 75 ALA A C 1
ATOM 563 O O . ALA A 1 75 ? 2.742 -10.015 4.974 1.00 93.94 75 ALA A O 1
ATOM 564 N N . ILE A 1 76 ? 3.807 -8.676 3.500 1.00 95.38 76 ILE A N 1
ATOM 565 C CA . ILE A 1 76 ? 3.071 -9.094 2.308 1.00 95.38 76 ILE A CA 1
ATOM 566 C C . ILE A 1 76 ? 3.097 -10.611 2.094 1.00 95.38 76 ILE A C 1
ATOM 568 O O . ILE A 1 76 ? 2.077 -11.188 1.726 1.00 95.38 76 ILE A O 1
ATOM 572 N N . PHE A 1 77 ? 4.211 -11.283 2.395 1.00 96.50 77 PHE A N 1
ATOM 573 C CA . PHE A 1 77 ? 4.363 -12.725 2.179 1.00 96.50 77 PHE A CA 1
ATOM 574 C C . PHE A 1 77 ? 3.520 -13.544 3.162 1.00 96.50 77 PHE A C 1
ATOM 576 O O . PHE A 1 77 ? 2.996 -14.613 2.846 1.00 96.50 77 PHE A O 1
ATOM 583 N N . SER A 1 78 ? 3.283 -13.001 4.356 1.00 93.94 78 SER A N 1
ATOM 584 C CA . SER A 1 78 ? 2.372 -13.616 5.320 1.00 93.94 78 SER A CA 1
ATOM 585 C C . SER A 1 78 ? 0.895 -13.383 4.973 1.00 93.94 78 SER A C 1
ATOM 587 O O . SER A 1 78 ? 0.056 -14.231 5.297 1.00 93.94 78 SER A O 1
ATOM 589 N N . ALA A 1 79 ? 0.592 -12.285 4.274 1.00 93.81 79 ALA A N 1
ATOM 590 C CA . ALA A 1 79 ? -0.759 -11.782 4.053 1.00 93.81 79 ALA A CA 1
ATOM 591 C C . ALA A 1 79 ? -1.374 -12.170 2.699 1.00 93.81 79 ALA A C 1
ATOM 593 O O . ALA A 1 79 ? -2.549 -12.549 2.654 1.00 93.81 79 ALA A O 1
ATOM 594 N N . LEU A 1 80 ? -0.598 -12.081 1.616 1.00 95.88 80 LEU A N 1
ATOM 595 C CA . LEU A 1 80 ? -1.050 -12.325 0.247 1.00 95.88 80 LEU A CA 1
ATOM 596 C C . LEU A 1 80 ? -0.766 -13.753 -0.214 1.00 95.88 80 LEU A C 1
ATOM 598 O O . LEU A 1 80 ? 0.156 -14.417 0.262 1.00 95.88 80 LEU A O 1
ATOM 602 N N . ARG A 1 81 ? -1.556 -14.228 -1.170 1.00 95.56 81 ARG A N 1
ATOM 603 C CA . ARG A 1 81 ? -1.399 -15.515 -1.854 1.00 95.56 81 ARG A CA 1
ATOM 604 C C . ARG A 1 81 ? -1.532 -15.317 -3.360 1.00 95.56 81 ARG A C 1
ATOM 606 O O . ARG A 1 81 ? -2.144 -14.352 -3.810 1.00 95.56 81 ARG A O 1
ATOM 613 N N . GLU A 1 82 ? -0.995 -16.252 -4.139 1.00 95.50 82 GLU A N 1
ATOM 614 C CA . GLU A 1 82 ? -1.291 -16.318 -5.573 1.00 95.50 82 GLU A CA 1
ATOM 615 C C . GLU A 1 82 ? -2.807 -16.350 -5.811 1.00 95.50 82 GLU A C 1
ATOM 617 O O . GLU A 1 82 ? -3.552 -17.031 -5.101 1.00 95.50 82 GLU A O 1
ATOM 622 N N . GLY A 1 83 ? -3.257 -15.595 -6.809 1.00 93.56 83 GLY A N 1
ATOM 623 C CA . GLY A 1 83 ? -4.669 -15.412 -7.124 1.00 93.56 83 GLY A CA 1
ATOM 624 C C . GLY A 1 83 ? -5.351 -14.272 -6.366 1.00 93.56 83 GLY A C 1
ATOM 625 O O . GLY A 1 83 ? -6.436 -13.880 -6.785 1.00 93.56 83 GLY A O 1
ATOM 626 N N . ASP A 1 84 ? -4.756 -13.706 -5.307 1.00 95.12 84 ASP A N 1
ATOM 627 C CA . ASP A 1 84 ? -5.315 -12.513 -4.654 1.00 95.12 84 ASP A CA 1
ATOM 628 C C . ASP A 1 84 ? -5.354 -11.331 -5.633 1.00 95.12 84 ASP A C 1
ATOM 630 O O . ASP A 1 84 ? -4.390 -11.079 -6.363 1.00 95.12 84 ASP A O 1
ATOM 634 N N . VAL A 1 85 ? -6.452 -10.573 -5.615 1.00 94.75 85 VAL A N 1
ATOM 635 C CA . VAL A 1 85 ? -6.564 -9.314 -6.362 1.00 94.75 85 VAL A CA 1
ATOM 636 C C . VAL A 1 85 ? -6.056 -8.159 -5.505 1.00 94.75 85 VAL A C 1
ATOM 638 O O . VAL A 1 85 ? -6.385 -8.037 -4.320 1.00 94.75 85 VAL A O 1
ATOM 641 N N . VAL A 1 86 ? -5.256 -7.293 -6.118 1.00 96.38 86 VAL A N 1
ATOM 642 C CA . VAL A 1 86 ? -4.619 -6.151 -5.465 1.00 96.38 86 VAL A CA 1
ATOM 643 C C . VAL A 1 86 ? -4.758 -4.883 -6.300 1.00 96.38 86 VAL A C 1
ATOM 645 O O . VAL A 1 86 ? -4.819 -4.941 -7.525 1.00 96.38 86 VAL A O 1
ATOM 648 N N . GLU A 1 87 ? -4.755 -3.729 -5.641 1.00 96.00 87 GLU A N 1
ATOM 649 C CA . GLU A 1 87 ? -4.378 -2.456 -6.256 1.00 96.00 87 GLU A CA 1
ATOM 650 C C . GLU A 1 87 ? -2.898 -2.209 -5.965 1.00 96.00 87 GLU A C 1
ATOM 652 O O . GLU A 1 87 ? -2.449 -2.381 -4.834 1.00 96.00 87 GLU A O 1
ATOM 657 N N . ALA A 1 88 ? -2.121 -1.835 -6.974 1.00 95.50 88 ALA A N 1
ATOM 658 C CA . ALA A 1 88 ? -0.688 -1.650 -6.832 1.00 95.50 88 ALA A CA 1
ATOM 659 C C . ALA A 1 88 ? -0.212 -0.381 -7.528 1.00 95.50 88 ALA A C 1
ATOM 661 O O . ALA A 1 88 ? -0.784 0.077 -8.524 1.00 95.50 88 ALA A O 1
ATOM 662 N N . VAL A 1 89 ? 0.869 0.178 -6.988 1.00 92.94 89 VAL A N 1
ATOM 663 C CA . VAL A 1 89 ? 1.484 1.400 -7.493 1.00 92.94 89 VAL A CA 1
ATOM 664 C C . VAL A 1 89 ? 2.972 1.205 -7.685 1.00 92.94 89 VAL A C 1
ATOM 666 O O . VAL A 1 89 ? 3.672 0.743 -6.785 1.00 92.94 89 VAL A O 1
ATOM 669 N N . PHE A 1 90 ? 3.466 1.641 -8.836 1.00 90.50 90 PHE A N 1
ATOM 670 C CA . PHE A 1 90 ? 4.891 1.791 -9.102 1.00 90.50 90 PHE A CA 1
ATOM 671 C C . PHE A 1 90 ? 5.167 3.102 -9.838 1.00 90.50 90 PHE A C 1
ATOM 673 O O . PHE A 1 90 ? 4.251 3.818 -10.252 1.00 90.50 90 PHE A O 1
ATOM 680 N N . ARG A 1 91 ? 6.446 3.442 -9.988 1.00 84.12 91 ARG A N 1
ATOM 681 C CA . ARG A 1 91 ? 6.880 4.607 -10.762 1.00 84.12 91 ARG A CA 1
ATOM 682 C C . ARG A 1 91 ? 7.286 4.191 -12.158 1.00 84.12 91 ARG A C 1
ATOM 684 O O . ARG A 1 91 ? 8.136 3.322 -12.312 1.00 84.12 91 ARG A O 1
ATOM 691 N N . ASP A 1 92 ? 6.778 4.912 -13.147 1.00 79.06 92 ASP A N 1
ATOM 692 C CA . ASP A 1 92 ? 7.283 4.821 -14.511 1.00 79.06 92 ASP A CA 1
ATOM 693 C C . ASP A 1 92 ? 7.643 6.200 -15.065 1.00 79.06 92 ASP A C 1
ATOM 695 O O . ASP A 1 92 ? 7.199 7.240 -14.570 1.00 79.06 92 ASP A O 1
ATOM 699 N N . TRP A 1 93 ? 8.479 6.212 -16.096 1.00 68.81 93 TRP A N 1
ATOM 700 C CA . TRP A 1 93 ? 8.858 7.415 -16.819 1.00 68.81 93 TRP A CA 1
ATOM 701 C C . TRP A 1 93 ? 8.043 7.489 -18.102 1.00 68.81 93 TRP A C 1
ATOM 703 O O . TRP A 1 93 ? 8.384 6.868 -19.105 1.00 68.81 93 TRP A O 1
ATOM 713 N N . VAL A 1 94 ? 6.9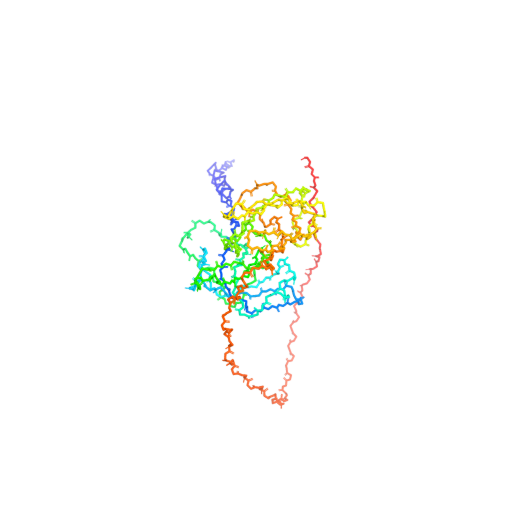77 8.289 -18.092 1.00 60.28 94 VAL A N 1
ATOM 714 C CA . VAL A 1 94 ? 6.279 8.621 -19.335 1.00 60.28 94 VAL A CA 1
ATOM 715 C C . VAL A 1 94 ? 7.079 9.726 -20.020 1.00 60.28 94 VAL A C 1
ATOM 717 O O . VAL A 1 94 ? 7.215 10.840 -19.502 1.00 60.28 94 VAL A O 1
ATOM 720 N N . LEU A 1 95 ? 7.659 9.407 -21.179 1.00 53.78 95 LEU A N 1
ATOM 721 C CA . LEU A 1 95 ? 8.330 10.386 -22.029 1.00 53.78 95 LEU A CA 1
ATOM 722 C C . LEU A 1 95 ? 7.277 11.376 -22.530 1.00 53.78 95 LEU A C 1
ATOM 724 O O . LEU A 1 95 ? 6.512 11.112 -23.455 1.00 53.78 95 LEU A O 1
ATOM 728 N N . SER A 1 96 ? 7.197 12.536 -21.888 1.00 43.56 96 SER A N 1
ATOM 729 C CA . SER A 1 96 ? 6.283 13.588 -22.303 1.00 43.56 96 SER A CA 1
ATOM 730 C C . SER A 1 96 ? 6.661 14.067 -23.712 1.00 43.56 96 SER A C 1
ATOM 732 O O . SER A 1 96 ? 7.706 14.703 -23.856 1.00 43.56 96 SER A O 1
ATOM 734 N N . ARG A 1 97 ? 5.818 13.821 -24.729 1.00 42.09 97 ARG A N 1
ATOM 735 C CA . ARG A 1 97 ? 5.168 14.878 -25.550 1.00 42.09 97 ARG A CA 1
ATOM 736 C C . ARG A 1 97 ? 4.641 14.484 -26.932 1.00 42.09 97 ARG A C 1
ATOM 738 O O . ARG A 1 97 ? 4.004 15.347 -27.527 1.00 42.09 97 ARG A O 1
ATOM 745 N N . THR A 1 98 ? 4.814 13.276 -27.457 1.00 40.62 98 THR A N 1
ATOM 746 C CA . THR A 1 98 ? 4.261 12.992 -28.801 1.00 40.62 98 THR A CA 1
ATOM 747 C C . THR A 1 98 ? 2.947 12.237 -28.812 1.00 40.62 98 THR A C 1
ATOM 749 O O . THR A 1 98 ? 2.174 12.467 -29.733 1.00 40.62 98 THR A O 1
ATOM 752 N N . GLU A 1 99 ? 2.613 11.452 -27.788 1.00 40.97 99 GLU A N 1
ATOM 753 C CA . GLU A 1 99 ? 1.436 10.585 -27.868 1.00 40.97 99 GLU A CA 1
ATOM 754 C C . GLU A 1 99 ? 0.740 10.432 -26.505 1.00 40.97 99 GLU A C 1
ATOM 756 O O . GLU A 1 99 ? 0.915 9.466 -25.778 1.00 40.97 99 GLU A O 1
ATOM 761 N N . MET A 1 100 ? -0.156 11.375 -26.172 1.00 42.31 100 MET A N 1
ATOM 762 C CA . MET A 1 100 ? -1.282 11.081 -25.259 1.00 42.31 100 MET A CA 1
ATOM 763 C C . MET A 1 100 ? -2.290 10.097 -25.897 1.00 42.31 100 MET A C 1
ATOM 765 O O . MET A 1 100 ? -3.407 9.934 -25.410 1.00 42.31 100 MET A O 1
ATOM 769 N N . SER A 1 101 ? -1.932 9.434 -26.995 1.00 42.09 101 SER A N 1
ATOM 770 C CA . SER A 1 101 ? -2.614 8.268 -27.540 1.00 42.09 101 SER A CA 1
ATOM 771 C C . SER A 1 101 ? -2.220 7.028 -26.749 1.00 42.09 101 SER A C 1
ATOM 773 O O . SER A 1 101 ? -1.613 6.135 -27.306 1.00 42.09 101 SER A O 1
ATOM 775 N N . VAL A 1 102 ? -2.600 6.961 -25.465 1.00 45.81 102 VAL A N 1
ATOM 776 C CA . VAL A 1 102 ? -2.780 5.700 -24.713 1.00 45.81 102 VAL A CA 1
ATOM 777 C C . VAL A 1 102 ? -1.721 4.634 -25.052 1.00 45.81 102 VAL A C 1
ATOM 779 O O . VAL A 1 102 ? -2.075 3.497 -25.371 1.00 45.81 102 VAL A O 1
ATOM 782 N N . GLU A 1 103 ? -0.437 5.014 -25.094 1.00 47.84 103 GLU A N 1
ATOM 783 C CA . GLU A 1 103 ? 0.603 4.075 -25.502 1.00 47.84 103 GLU A CA 1
ATOM 784 C C . GLU A 1 103 ? 0.642 2.988 -24.437 1.00 47.84 103 GLU A C 1
ATOM 786 O O . GLU A 1 103 ? 0.825 3.249 -23.245 1.00 47.84 103 GLU A O 1
ATOM 791 N N . PHE A 1 104 ? 0.342 1.771 -24.877 1.00 50.81 104 PHE A N 1
ATOM 792 C CA . PHE A 1 104 ? 0.338 0.599 -24.032 1.00 50.81 104 PHE A CA 1
ATOM 793 C C . PHE A 1 104 ? 1.704 0.501 -23.351 1.00 50.81 104 PHE A C 1
ATOM 795 O O . PHE A 1 104 ? 2.721 0.369 -24.034 1.00 50.81 104 PHE A O 1
ATOM 802 N N . MET A 1 105 ? 1.745 0.506 -22.018 1.00 57.41 105 MET A N 1
ATOM 803 C CA . MET A 1 105 ? 2.925 -0.010 -21.325 1.00 57.41 105 MET A CA 1
ATOM 804 C C . MET A 1 105 ? 2.860 -1.530 -21.440 1.00 57.41 105 MET A C 1
ATOM 806 O O . MET A 1 105 ? 2.422 -2.225 -20.526 1.00 57.41 105 MET A O 1
ATOM 810 N N . ASN A 1 106 ? 3.225 -2.034 -22.614 1.00 54.16 106 ASN A N 1
ATOM 811 C CA . ASN A 1 106 ? 3.342 -3.456 -22.854 1.00 54.16 106 ASN A CA 1
ATOM 812 C C . ASN A 1 106 ? 4.769 -3.882 -22.500 1.00 54.16 106 ASN A C 1
ATOM 814 O O . ASN A 1 106 ? 5.714 -3.320 -23.063 1.00 54.16 106 ASN A O 1
ATOM 818 N N . PRO A 1 107 ? 4.968 -4.891 -21.635 1.00 54.34 107 PRO A N 1
ATOM 819 C CA . PRO A 1 107 ? 6.183 -5.676 -21.725 1.00 54.34 107 PRO A CA 1
ATOM 820 C C . PRO A 1 107 ? 6.228 -6.234 -23.144 1.00 54.34 107 PRO A C 1
ATOM 822 O O . PRO A 1 107 ? 5.330 -6.963 -23.564 1.00 54.34 107 PRO A O 1
ATOM 825 N N . SER A 1 108 ? 7.237 -5.840 -23.915 1.00 48.53 108 SER A N 1
ATOM 826 C CA . SER A 1 108 ? 7.356 -6.269 -25.307 1.00 48.53 108 SER A CA 1
ATOM 827 C C . SER A 1 108 ? 7.492 -7.786 -25.436 1.00 48.53 108 SER A C 1
ATOM 829 O O . SER A 1 108 ? 7.207 -8.295 -26.507 1.00 48.53 108 SER A O 1
ATOM 831 N N . GLU A 1 109 ? 7.876 -8.483 -24.358 1.00 53.56 109 GLU A N 1
ATOM 832 C CA . GLU A 1 109 ? 7.869 -9.938 -24.177 1.00 53.56 109 GLU A CA 1
ATOM 833 C C . GLU A 1 109 ? 8.161 -10.247 -22.687 1.00 53.56 109 GLU A C 1
ATOM 835 O O . GLU A 1 109 ? 9.152 -9.763 -22.142 1.00 53.56 109 GLU A O 1
ATOM 840 N N . GLY A 1 110 ? 7.326 -11.051 -22.016 1.00 70.44 110 GLY A N 1
ATOM 841 C CA . GLY A 1 110 ? 7.593 -11.564 -20.658 1.00 70.44 110 GLY A CA 1
ATOM 842 C C . GLY A 1 110 ? 7.214 -10.642 -19.487 1.00 70.44 110 GLY A C 1
ATOM 843 O O . GLY A 1 110 ? 6.314 -9.810 -19.589 1.00 70.44 110 GLY A O 1
ATOM 844 N N . THR A 1 111 ? 7.871 -10.844 -18.342 1.00 79.50 111 THR A N 1
ATOM 845 C CA . THR A 1 111 ? 7.655 -10.086 -17.098 1.00 79.50 111 THR A CA 1
ATOM 846 C C . THR A 1 111 ? 8.527 -8.829 -17.084 1.00 79.50 111 THR A C 1
ATOM 848 O O . THR A 1 111 ? 9.745 -8.914 -17.240 1.00 79.50 111 THR A O 1
ATOM 851 N N . ARG A 1 112 ? 7.927 -7.653 -16.877 1.00 87.94 112 ARG A N 1
ATOM 852 C CA . ARG A 1 112 ? 8.653 -6.383 -16.745 1.00 87.94 112 ARG A CA 1
ATOM 853 C C . ARG A 1 112 ? 9.158 -6.198 -15.320 1.00 87.94 112 ARG A C 1
ATOM 855 O O . ARG A 1 112 ? 8.363 -6.182 -14.386 1.00 87.94 112 ARG A O 1
ATOM 862 N N . ASP A 1 113 ? 10.455 -5.963 -15.169 1.00 88.88 113 ASP A N 1
ATOM 863 C CA . ASP A 1 113 ? 11.029 -5.521 -13.898 1.00 88.88 113 ASP A CA 1
ATOM 864 C C . ASP A 1 113 ? 10.776 -4.019 -13.697 1.00 88.88 113 ASP A C 1
ATOM 866 O O . ASP A 1 113 ? 11.295 -3.165 -14.424 1.00 88.88 113 ASP A O 1
ATOM 870 N N . ILE A 1 114 ? 9.937 -3.693 -12.719 1.00 89.25 114 ILE A N 1
ATOM 871 C CA . ILE A 1 114 ? 9.634 -2.317 -12.306 1.00 89.25 114 ILE A CA 1
ATOM 872 C C . ILE A 1 114 ? 10.549 -1.841 -11.173 1.00 89.25 114 ILE A C 1
ATOM 874 O O . ILE A 1 114 ? 10.374 -0.737 -10.660 1.00 89.25 114 ILE A O 1
ATOM 878 N N . HIS A 1 115 ? 11.526 -2.666 -10.792 1.00 88.38 115 HIS A N 1
ATOM 879 C CA . HIS A 1 115 ? 12.428 -2.560 -9.651 1.00 88.38 115 HIS A CA 1
ATOM 880 C C . HIS A 1 115 ? 11.712 -2.656 -8.305 1.00 88.38 115 HIS A C 1
ATOM 882 O O . HIS A 1 115 ? 12.164 -3.382 -7.421 1.00 88.38 115 HIS A O 1
ATOM 888 N N . GLN A 1 116 ? 10.614 -1.924 -8.113 1.00 90.12 116 GLN A N 1
ATOM 889 C CA . GLN A 1 116 ? 10.039 -1.746 -6.793 1.00 90.12 116 GLN A CA 1
ATOM 890 C C . GLN A 1 116 ? 8.591 -1.254 -6.816 1.00 90.12 116 GLN A C 1
ATOM 892 O O . GLN A 1 116 ? 8.234 -0.326 -7.546 1.00 90.12 116 GLN A O 1
ATOM 897 N N . TRP A 1 117 ? 7.788 -1.823 -5.925 1.00 93.56 117 TRP A N 1
ATOM 898 C CA . TRP A 1 117 ? 6.445 -1.360 -5.611 1.00 93.56 117 TRP A CA 1
ATOM 899 C C . TRP A 1 117 ? 6.482 -0.229 -4.578 1.00 93.56 117 TRP A C 1
ATOM 901 O O . TRP A 1 117 ? 7.328 -0.201 -3.684 1.00 93.56 117 TRP A O 1
ATOM 911 N N . TYR A 1 118 ? 5.568 0.730 -4.710 1.00 92.06 118 TYR A N 1
ATOM 912 C CA . TYR A 1 118 ? 5.421 1.874 -3.800 1.00 92.06 118 TYR A CA 1
ATOM 913 C C . TYR A 1 118 ? 4.300 1.671 -2.798 1.00 92.06 118 TYR A C 1
ATOM 915 O O . TYR A 1 118 ? 4.420 2.076 -1.642 1.00 92.06 118 TYR A O 1
ATOM 923 N N . ALA A 1 119 ? 3.220 1.054 -3.261 1.00 95.00 119 ALA A N 1
ATOM 924 C CA . ALA A 1 119 ? 2.117 0.623 -2.435 1.00 95.00 119 ALA A CA 1
ATOM 925 C C . ALA A 1 119 ? 1.452 -0.594 -3.078 1.00 95.00 119 ALA A C 1
ATOM 927 O O . ALA A 1 119 ? 1.379 -0.683 -4.306 1.00 95.00 119 ALA A O 1
ATOM 928 N N . ILE A 1 120 ? 0.976 -1.516 -2.250 1.00 97.25 120 ILE A N 1
ATOM 929 C CA . ILE A 1 120 ? 0.140 -2.648 -2.641 1.00 97.25 120 ILE A CA 1
ATOM 930 C C . ILE A 1 120 ? -0.996 -2.742 -1.629 1.00 97.25 120 ILE A C 1
ATOM 932 O O . ILE A 1 120 ? -0.758 -2.730 -0.423 1.00 97.25 120 ILE A O 1
ATOM 936 N N . GLN A 1 121 ? -2.224 -2.852 -2.116 1.00 97.12 121 GLN A N 1
ATOM 937 C CA . GLN A 1 121 ? -3.429 -2.978 -1.313 1.00 97.12 121 GLN A CA 1
ATOM 938 C C . GLN A 1 121 ? -4.169 -4.249 -1.691 1.00 97.12 121 GLN A C 1
ATOM 940 O O . GLN A 1 121 ? -4.519 -4.443 -2.852 1.00 97.12 121 GLN A O 1
ATOM 945 N N . ARG A 1 122 ? -4.442 -5.106 -0.708 1.00 96.44 122 ARG A N 1
ATOM 946 C CA . ARG A 1 122 ? -5.287 -6.285 -0.905 1.00 96.44 122 ARG A CA 1
ATOM 947 C C . ARG A 1 122 ? -6.737 -5.862 -1.065 1.00 96.44 122 A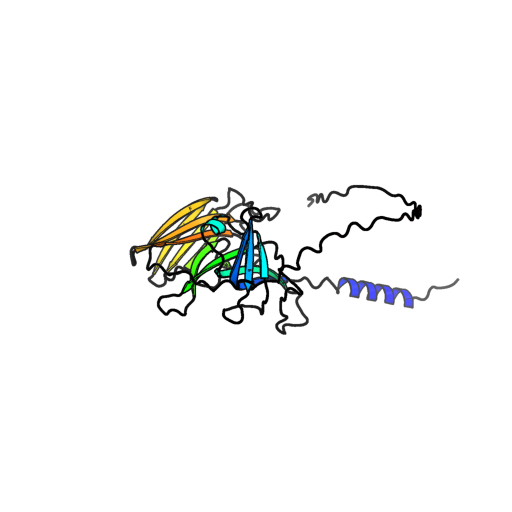RG A C 1
ATOM 949 O O . ARG A 1 122 ? -7.234 -5.116 -0.220 1.00 96.44 122 ARG A O 1
ATOM 956 N N . LEU A 1 123 ? -7.412 -6.374 -2.092 1.00 94.69 123 LEU A N 1
ATOM 957 C CA . LEU A 1 123 ? -8.804 -6.046 -2.375 1.00 94.69 123 LEU A CA 1
ATOM 958 C C . LEU A 1 123 ? -9.772 -7.157 -1.943 1.00 94.69 123 LEU A C 1
ATOM 960 O O . LEU A 1 123 ? -9.506 -8.356 -2.062 1.00 94.69 123 LEU A O 1
ATOM 964 N N . ALA A 1 124 ? -10.938 -6.728 -1.480 1.00 92.56 124 ALA A N 1
ATOM 965 C CA . ALA A 1 124 ? -12.134 -7.526 -1.254 1.00 92.56 124 ALA A CA 1
ATOM 966 C C . ALA A 1 124 ? -13.336 -6.834 -1.922 1.00 92.56 124 ALA A C 1
ATOM 968 O O . ALA A 1 124 ? -13.228 -5.694 -2.378 1.00 92.56 124 ALA A O 1
ATOM 969 N N . TYR A 1 125 ? -14.487 -7.504 -1.969 1.00 87.81 125 TYR A N 1
ATOM 970 C CA . TYR A 1 125 ? -15.743 -6.850 -2.338 1.00 87.81 125 TYR A CA 1
ATOM 971 C C . TYR A 1 125 ? -16.505 -6.404 -1.092 1.00 87.81 125 TYR A C 1
ATOM 973 O O . TYR A 1 125 ? -16.571 -7.129 -0.096 1.00 87.81 125 TYR A O 1
ATOM 981 N N . ALA A 1 126 ? -17.114 -5.221 -1.172 1.00 86.06 126 ALA A N 1
ATOM 982 C CA . ALA A 1 126 ? -18.123 -4.781 -0.219 1.00 86.06 126 ALA A CA 1
ATOM 983 C C . ALA A 1 126 ? -19.368 -5.695 -0.259 1.00 86.06 126 ALA A C 1
ATOM 985 O O . ALA A 1 126 ? -19.483 -6.587 -1.103 1.00 86.06 126 ALA A O 1
ATOM 986 N N . ASP A 1 127 ? -20.342 -5.458 0.627 1.00 83.62 127 ASP A N 1
ATOM 987 C CA . ASP A 1 127 ? -21.567 -6.281 0.722 1.00 83.62 127 ASP A CA 1
ATOM 988 C C . ASP A 1 127 ? -22.438 -6.257 -0.539 1.00 83.62 127 ASP A C 1
ATOM 990 O O . ASP A 1 127 ? -23.279 -7.132 -0.741 1.00 83.62 127 ASP A O 1
ATOM 994 N N . ASP A 1 128 ? -22.229 -5.272 -1.413 1.00 83.69 128 ASP A N 1
ATOM 995 C CA . ASP A 1 128 ? -22.876 -5.206 -2.722 1.00 83.69 128 ASP A CA 1
ATOM 996 C C . ASP A 1 128 ? -22.299 -6.207 -3.744 1.00 83.69 128 ASP A C 1
ATOM 998 O O . ASP A 1 128 ? -22.858 -6.370 -4.833 1.00 83.69 128 ASP A O 1
ATOM 1002 N N . GLY A 1 129 ? -21.185 -6.867 -3.405 1.00 83.19 129 GLY A N 1
ATOM 1003 C CA . GLY A 1 129 ? -20.473 -7.824 -4.245 1.00 83.19 129 GLY A CA 1
ATOM 1004 C C . GLY A 1 129 ? -19.830 -7.214 -5.493 1.00 83.19 129 GLY A C 1
ATOM 1005 O O . GLY A 1 129 ? -19.511 -7.953 -6.422 1.00 83.19 129 GLY A O 1
ATOM 1006 N N . ARG A 1 130 ? -19.705 -5.883 -5.573 1.00 83.88 130 ARG A N 1
ATOM 1007 C CA . ARG A 1 130 ? -19.264 -5.171 -6.787 1.00 83.88 130 ARG A CA 1
ATOM 1008 C C . ARG A 1 130 ? -18.249 -4.076 -6.515 1.00 83.88 130 ARG A C 1
ATOM 1010 O O . ARG A 1 130 ? -17.380 -3.854 -7.353 1.00 83.88 130 ARG A O 1
ATOM 1017 N N . THR A 1 131 ? -18.362 -3.386 -5.388 1.00 88.00 131 THR A N 1
ATOM 1018 C CA . THR A 1 131 ? -17.466 -2.285 -5.051 1.00 88.00 131 THR A CA 1
ATOM 1019 C C . THR A 1 131 ? -16.192 -2.853 -4.428 1.00 88.00 131 THR A C 1
ATOM 1021 O O . THR A 1 131 ? -16.280 -3.495 -3.377 1.00 88.00 131 THR A O 1
ATOM 1024 N N . PRO A 1 132 ? -15.014 -2.662 -5.053 1.00 89.81 132 PRO A N 1
ATOM 1025 C CA . PRO A 1 132 ? -13.761 -3.072 -4.446 1.00 89.81 132 PRO A CA 1
ATOM 1026 C C . PRO A 1 132 ? -13.469 -2.195 -3.227 1.00 89.81 132 PRO A C 1
ATOM 1028 O O . PRO A 1 132 ? -13.632 -0.974 -3.267 1.00 89.81 132 PRO A O 1
ATOM 1031 N N . VAL A 1 133 ? -13.022 -2.830 -2.153 1.00 92.94 133 VAL A N 1
ATOM 1032 C CA . VAL A 1 133 ? -12.550 -2.180 -0.929 1.00 92.94 133 VAL A CA 1
ATOM 1033 C C . VAL A 1 133 ? -11.222 -2.796 -0.531 1.00 92.94 133 VAL A C 1
ATOM 1035 O O . VAL A 1 133 ? -11.002 -3.994 -0.716 1.00 92.94 133 VAL A O 1
ATOM 1038 N N . GLY A 1 134 ? -10.318 -1.992 0.012 1.00 94.56 134 GLY A N 1
ATOM 1039 C CA . GLY A 1 134 ? -9.054 -2.509 0.502 1.00 94.56 134 GLY A CA 1
ATOM 1040 C C . GLY A 1 134 ? -9.148 -3.019 1.927 1.00 94.56 134 GLY A C 1
ATOM 1041 O O . GLY A 1 134 ? -9.673 -2.339 2.801 1.00 94.56 134 GLY A O 1
ATOM 1042 N N . THR A 1 135 ? -8.577 -4.182 2.196 1.00 94.19 135 THR A N 1
ATOM 1043 C CA . THR A 1 135 ? -8.555 -4.758 3.551 1.00 94.19 135 THR A CA 1
ATOM 1044 C C . THR A 1 135 ? -7.209 -4.571 4.244 1.00 94.19 135 THR A C 1
ATOM 1046 O O . THR A 1 135 ? -7.121 -4.599 5.473 1.00 94.19 135 THR A O 1
ATOM 1049 N N . GLU A 1 136 ? -6.148 -4.405 3.454 1.00 96.25 136 GLU A N 1
ATOM 1050 C CA . GLU A 1 136 ? -4.773 -4.323 3.933 1.00 96.25 136 GLU A CA 1
ATOM 1051 C C . GLU A 1 136 ? -3.912 -3.530 2.944 1.00 96.25 136 GLU A C 1
ATOM 1053 O O . GLU A 1 136 ? -4.078 -3.697 1.739 1.00 96.25 136 GLU A O 1
ATOM 1058 N N . ILE A 1 137 ? -3.023 -2.670 3.440 1.00 97.31 137 ILE A N 1
ATOM 1059 C CA . ILE A 1 137 ? -2.103 -1.832 2.659 1.00 97.31 137 ILE A CA 1
ATOM 1060 C C . ILE A 1 137 ? -0.675 -2.093 3.126 1.00 97.31 137 ILE A C 1
ATOM 1062 O O . ILE A 1 137 ? -0.405 -2.109 4.327 1.00 97.31 137 ILE A O 1
ATOM 1066 N N . PHE A 1 138 ? 0.231 -2.202 2.162 1.00 97.06 138 PHE A N 1
ATOM 1067 C CA . PHE A 1 138 ? 1.678 -2.221 2.338 1.00 97.06 138 PHE A CA 1
ATOM 1068 C C . PHE A 1 138 ? 2.271 -1.070 1.522 1.00 97.06 138 PHE A C 1
ATOM 1070 O O . PHE A 1 138 ? 1.976 -0.966 0.333 1.00 97.06 138 PHE A O 1
ATOM 1077 N N . GLY A 1 139 ? 3.099 -0.213 2.116 1.00 95.00 139 GLY A N 1
ATOM 1078 C CA . GLY A 1 139 ? 3.681 0.955 1.445 1.00 95.00 139 GLY A CA 1
ATOM 1079 C C . GLY A 1 139 ? 2.920 2.261 1.695 1.00 95.00 139 GLY A C 1
ATOM 1080 O O . GLY A 1 139 ? 2.400 2.487 2.786 1.00 95.00 139 GLY A O 1
ATOM 1081 N N . ASP A 1 140 ? 2.916 3.165 0.714 1.00 93.81 140 ASP A N 1
ATOM 1082 C CA . ASP A 1 140 ? 2.393 4.530 0.869 1.00 93.81 140 ASP A CA 1
ATOM 1083 C C . ASP A 1 140 ? 0.882 4.632 0.547 1.00 93.81 140 ASP A C 1
ATOM 1085 O O . ASP A 1 140 ? 0.502 4.595 -0.631 1.00 93.81 140 ASP A O 1
ATOM 1089 N N . PRO A 1 141 ? -0.010 4.840 1.540 1.00 94.06 141 PRO A N 1
ATOM 1090 C CA . PRO A 1 141 ? -1.448 4.922 1.290 1.00 94.06 141 PRO A CA 1
ATOM 1091 C C . PRO A 1 141 ? -1.857 6.153 0.465 1.00 94.06 141 PRO A C 1
ATOM 1093 O O . PRO A 1 141 ? -2.934 6.156 -0.118 1.00 94.06 141 PRO A O 1
ATOM 1096 N N . GLY A 1 142 ? -1.012 7.188 0.351 1.00 91.00 142 GLY A N 1
ATOM 1097 C CA . GLY A 1 142 ? -1.316 8.408 -0.414 1.00 91.00 142 GLY A CA 1
ATOM 1098 C C . GLY A 1 142 ? -1.299 8.232 -1.942 1.00 91.00 142 GLY A C 1
ATOM 1099 O O . GLY A 1 142 ? -1.596 9.176 -2.693 1.00 91.00 142 GLY A O 1
ATOM 1100 N N . TYR A 1 143 ? -0.919 7.046 -2.420 1.00 88.62 143 TYR A N 1
ATOM 1101 C CA . TYR A 1 143 ? -0.900 6.697 -3.840 1.00 88.62 143 TYR A CA 1
ATOM 1102 C C . TYR A 1 143 ? -2.043 5.783 -4.274 1.00 88.62 143 TYR A C 1
ATOM 1104 O O . TYR A 1 143 ? -2.303 5.705 -5.476 1.00 88.62 143 TYR A O 1
ATOM 1112 N N . LEU A 1 144 ? -2.704 5.136 -3.319 1.00 91.75 144 LEU A N 1
ATOM 1113 C CA . LEU A 1 144 ? -3.822 4.239 -3.561 1.00 91.75 144 LEU A CA 1
ATOM 1114 C C . LEU A 1 144 ? -5.112 5.041 -3.750 1.00 91.75 144 LEU A C 1
ATOM 1116 O O . LEU A 1 144 ? -5.282 6.130 -3.196 1.00 91.75 144 LEU A O 1
ATOM 1120 N N . GLU A 1 145 ? -5.999 4.522 -4.586 1.00 90.62 145 GLU A N 1
ATOM 1121 C CA . GLU A 1 145 ? -7.284 5.133 -4.926 1.00 90.62 145 GLU A CA 1
ATOM 1122 C C . GLU A 1 145 ? -8.453 4.367 -4.320 1.00 90.62 145 GLU A C 1
ATOM 1124 O O . GLU A 1 145 ? -9.492 4.966 -4.028 1.00 90.62 145 GLU A O 1
ATOM 1129 N N . THR A 1 146 ? -8.291 3.059 -4.115 1.00 91.81 146 THR A N 1
ATOM 1130 C CA . THR A 1 146 ? -9.340 2.237 -3.528 1.00 91.81 146 THR A CA 1
ATOM 1131 C C . THR A 1 146 ? -9.447 2.524 -2.023 1.00 91.81 146 THR A C 1
ATOM 1133 O O . THR A 1 146 ? -8.462 2.392 -1.2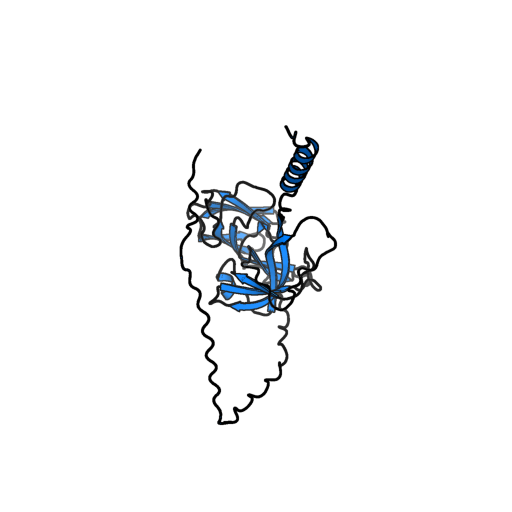89 1.00 91.81 146 THR A O 1
ATOM 1136 N N . PRO A 1 147 ? -10.628 2.924 -1.511 1.00 91.44 147 PRO A N 1
ATOM 1137 C CA . PRO A 1 147 ? -10.800 3.183 -0.086 1.00 91.44 147 PRO A CA 1
ATOM 1138 C C . PRO A 1 147 ? -10.615 1.901 0.729 1.00 91.44 147 PRO A C 1
ATOM 1140 O O . PRO A 1 147 ? -10.887 0.796 0.254 1.00 91.44 147 PRO A O 1
ATOM 1143 N N . LEU A 1 148 ? -10.180 2.050 1.980 1.00 92.12 148 LEU A N 1
ATOM 1144 C CA . LEU A 1 148 ? -10.187 0.934 2.918 1.00 92.12 148 LEU A CA 1
ATOM 1145 C C . LEU A 1 148 ? -11.623 0.536 3.272 1.00 92.12 148 LEU A C 1
ATOM 1147 O O . LEU A 1 148 ? -12.544 1.358 3.255 1.00 92.12 148 LEU A O 1
ATOM 1151 N N . ASP A 1 149 ? -11.787 -0.735 3.621 1.00 89.94 149 ASP A N 1
ATOM 1152 C CA . ASP A 1 149 ? -13.028 -1.282 4.149 1.00 89.94 149 ASP A CA 1
ATOM 1153 C C . ASP A 1 149 ? -13.504 -0.488 5.373 1.00 89.94 149 ASP A C 1
ATOM 1155 O O . ASP A 1 149 ? -12.740 0.238 6.018 1.00 89.94 149 ASP A O 1
ATOM 1159 N N . ALA A 1 150 ? -14.800 -0.586 5.659 1.00 84.56 150 ALA A N 1
ATOM 1160 C CA . ALA A 1 150 ? -15.468 0.189 6.696 1.00 84.56 150 ALA A CA 1
ATOM 1161 C C . ALA A 1 150 ? -15.362 1.722 6.491 1.00 84.56 150 ALA A C 1
ATOM 1163 O O . ALA A 1 150 ? -15.576 2.491 7.427 1.00 84.56 150 ALA A O 1
ATOM 1164 N N . ASP A 1 151 ? -15.076 2.191 5.269 1.00 86.75 151 ASP A N 1
ATOM 1165 C CA . ASP A 1 151 ? -14.929 3.611 4.918 1.00 86.75 151 ASP A CA 1
ATOM 1166 C C . ASP A 1 151 ? -13.818 4.342 5.699 1.00 86.75 151 ASP A C 1
ATOM 1168 O O . ASP A 1 151 ? -13.927 5.546 5.964 1.00 86.75 151 ASP A O 1
ATOM 1172 N N . TYR A 1 152 ? -12.748 3.640 6.085 1.00 91.19 152 TYR A N 1
ATOM 1173 C CA . TYR A 1 152 ? -11.585 4.290 6.687 1.00 91.19 152 TYR A CA 1
ATOM 1174 C C . TYR A 1 152 ? -10.853 5.167 5.658 1.00 91.19 152 TYR A C 1
ATOM 1176 O O . TYR A 1 152 ? -10.383 4.704 4.620 1.00 91.19 152 TYR A O 1
ATOM 1184 N N . GLY A 1 153 ? -10.718 6.452 5.976 1.00 92.50 153 GLY A N 1
ATOM 1185 C CA . GLY A 1 153 ? -9.850 7.401 5.290 1.00 92.50 153 GLY A CA 1
ATOM 1186 C C . GLY A 1 153 ? -8.580 7.635 6.098 1.00 92.50 153 GLY A C 1
ATOM 1187 O O . GLY A 1 153 ? -8.654 7.903 7.297 1.00 92.50 153 GLY A O 1
ATOM 1188 N N . ILE A 1 154 ? -7.420 7.564 5.445 1.00 93.94 154 ILE A N 1
ATOM 1189 C CA . ILE A 1 154 ? -6.113 7.750 6.083 1.00 93.94 154 ILE A CA 1
ATOM 1190 C C . ILE A 1 154 ? -5.415 8.941 5.452 1.00 93.94 154 ILE A C 1
ATOM 1192 O O . ILE A 1 154 ? -5.300 9.045 4.234 1.00 93.94 154 ILE A O 1
ATOM 1196 N N . SER A 1 155 ? -4.919 9.831 6.299 1.00 93.56 155 SER A N 1
ATOM 1197 C CA . SER A 1 155 ? -4.033 10.919 5.905 1.00 93.56 155 SER A CA 1
ATOM 1198 C C . SER A 1 155 ? -2.861 10.979 6.868 1.00 93.56 155 SER A C 1
ATOM 1200 O O . SER A 1 155 ? -2.960 10.522 8.008 1.00 93.56 155 SER A O 1
ATOM 1202 N N . TYR A 1 156 ? -1.732 11.510 6.417 1.00 94.12 156 TYR A N 1
ATOM 1203 C CA . TYR A 1 156 ? -0.562 11.618 7.269 1.00 94.12 156 TYR A CA 1
ATOM 1204 C C . TYR A 1 156 ? 0.292 12.829 6.909 1.00 94.12 156 TYR A C 1
ATOM 1206 O O . TYR A 1 156 ? 0.274 13.321 5.780 1.00 94.12 156 TYR A O 1
ATOM 1214 N N . GLN A 1 157 ? 1.065 13.290 7.886 1.00 92.38 157 GLN A N 1
ATOM 1215 C CA . GLN A 1 157 ? 2.122 14.272 7.703 1.00 92.38 157 GLN A CA 1
ATOM 1216 C C . GLN A 1 157 ? 3.413 13.732 8.308 1.00 92.38 157 GLN A C 1
ATOM 1218 O O . GLN A 1 157 ? 3.422 13.255 9.442 1.00 92.38 157 GLN A O 1
ATOM 1223 N N . LEU A 1 158 ? 4.505 13.817 7.554 1.00 91.19 158 LEU A N 1
ATOM 1224 C CA . LEU A 1 158 ? 5.819 13.392 8.017 1.00 91.19 158 LEU A CA 1
ATOM 1225 C C . LEU A 1 158 ? 6.599 14.577 8.577 1.00 91.19 158 LEU A C 1
ATOM 1227 O O . LEU A 1 158 ? 6.483 15.710 8.111 1.00 91.19 158 LEU A O 1
ATOM 1231 N N . SER A 1 159 ? 7.422 14.294 9.575 1.00 90.44 159 SER A N 1
ATOM 1232 C CA . SER A 1 159 ? 8.413 15.210 10.124 1.00 90.44 159 SER A CA 1
ATOM 1233 C C . SER A 1 159 ? 9.698 14.439 10.410 1.00 90.44 159 SER A C 1
ATOM 1235 O O . SER A 1 159 ? 9.661 13.227 10.608 1.00 90.44 159 SER A O 1
ATOM 1237 N N . GLY A 1 160 ? 10.836 15.125 10.381 1.00 86.06 160 GLY A N 1
ATOM 1238 C CA . GLY A 1 160 ? 12.152 14.507 10.541 1.00 86.06 160 GLY A CA 1
ATOM 1239 C C . GLY A 1 160 ? 13.167 15.046 9.542 1.00 86.06 160 GLY A C 1
ATOM 1240 O O . GLY A 1 160 ? 12.893 16.003 8.804 1.00 86.06 160 GLY A O 1
ATOM 1241 N N . SER A 1 161 ? 14.346 14.432 9.545 1.00 79.88 161 SER A N 1
ATOM 1242 C CA . SER A 1 161 ? 15.450 14.794 8.661 1.00 79.88 161 SER A CA 1
ATOM 1243 C C . SER A 1 161 ? 15.146 14.466 7.195 1.00 79.88 161 SER A C 1
ATOM 1245 O O . SER A 1 161 ? 14.641 13.392 6.870 1.00 79.88 161 SER A O 1
ATOM 1247 N N . ILE A 1 162 ? 15.505 15.381 6.291 1.00 78.69 162 ILE A N 1
ATOM 1248 C CA . ILE A 1 162 ? 15.491 15.117 4.847 1.00 78.69 162 ILE A CA 1
ATOM 1249 C C . ILE A 1 162 ? 16.769 14.333 4.514 1.00 78.69 162 ILE A C 1
ATOM 1251 O O . ILE A 1 162 ? 17.867 14.850 4.763 1.00 78.69 162 ILE A O 1
ATOM 1255 N N . PRO A 1 163 ? 16.681 13.098 3.995 1.00 70.25 163 PRO A N 1
ATOM 1256 C CA . PRO A 1 163 ? 17.871 12.334 3.645 1.00 70.25 163 PRO A CA 1
ATOM 1257 C C . PRO A 1 163 ? 18.603 12.995 2.467 1.00 70.25 163 PRO A C 1
ATOM 1259 O O . PRO A 1 163 ? 17.992 13.583 1.579 1.00 70.25 163 PRO A O 1
ATOM 1262 N N . GLN A 1 164 ? 19.930 12.861 2.419 1.00 65.75 164 GLN A N 1
ATOM 1263 C CA . GLN A 1 164 ? 20.698 13.283 1.237 1.00 65.75 164 GLN A CA 1
ATOM 1264 C C . GLN A 1 164 ? 20.568 12.292 0.072 1.00 65.75 164 GLN A C 1
ATOM 1266 O O . GLN A 1 164 ? 20.760 12.675 -1.079 1.00 65.75 164 GLN A O 1
ATOM 1271 N N . VAL A 1 165 ? 20.268 11.025 0.372 1.00 67.75 165 VAL A N 1
ATOM 1272 C CA . VAL A 1 165 ? 20.089 9.948 -0.606 1.00 67.75 165 VAL A CA 1
ATOM 1273 C C . VAL A 1 165 ? 18.859 9.143 -0.212 1.00 67.75 165 VAL A C 1
ATOM 1275 O O . VAL A 1 165 ? 18.784 8.638 0.907 1.00 67.75 165 VAL A O 1
ATOM 1278 N N . TYR A 1 166 ? 17.913 9.011 -1.136 1.00 67.38 166 TYR A N 1
ATOM 1279 C CA . TYR A 1 166 ? 16.746 8.157 -0.956 1.00 67.38 166 TYR A CA 1
ATOM 1280 C C . TYR A 1 166 ? 17.148 6.698 -1.151 1.00 67.38 166 TYR A C 1
ATOM 1282 O O . TYR A 1 166 ? 17.666 6.325 -2.204 1.00 67.38 166 TYR A O 1
ATOM 1290 N N . SER A 1 167 ? 16.911 5.873 -0.137 1.00 67.38 167 SER A N 1
ATOM 1291 C CA . SER A 1 167 ? 17.104 4.429 -0.207 1.00 67.38 167 SER A CA 1
ATOM 1292 C C . SER A 1 167 ? 15.856 3.769 0.330 1.00 67.38 167 SER A C 1
ATOM 1294 O O . SER A 1 167 ? 15.670 3.646 1.536 1.00 67.38 167 SER A O 1
ATOM 1296 N N . TYR A 1 168 ? 14.989 3.342 -0.578 1.00 62.41 168 TYR A N 1
ATOM 1297 C CA . TYR A 1 168 ? 13.782 2.641 -0.188 1.00 62.41 168 TYR A CA 1
ATOM 1298 C C . TYR A 1 168 ? 14.132 1.443 0.715 1.00 62.41 168 TYR A C 1
ATOM 1300 O O . TYR A 1 168 ? 15.114 0.746 0.456 1.00 62.41 168 TYR A O 1
ATOM 1308 N N . ASN A 1 169 ? 13.386 1.280 1.811 1.00 66.12 169 ASN A N 1
ATOM 1309 C CA . ASN A 1 169 ? 13.633 0.364 2.942 1.00 66.12 169 ASN A CA 1
ATOM 1310 C C . ASN A 1 169 ? 14.701 0.792 3.966 1.00 66.12 169 ASN A C 1
ATOM 1312 O O . ASN A 1 169 ? 14.846 0.134 4.994 1.00 66.12 169 ASN A O 1
ATOM 1316 N N . THR A 1 170 ? 15.392 1.917 3.761 1.00 77.44 170 THR A N 1
ATOM 1317 C CA . THR A 1 170 ? 16.289 2.508 4.767 1.00 77.44 170 THR A CA 1
ATOM 1318 C C . THR A 1 170 ? 15.769 3.878 5.183 1.00 77.44 170 THR A C 1
ATOM 1320 O O . THR A 1 170 ? 16.109 4.908 4.595 1.00 77.44 170 THR A O 1
ATOM 1323 N N . PHE A 1 171 ? 14.921 3.895 6.209 1.00 82.25 171 PHE A N 1
ATOM 1324 C CA . PHE A 1 171 ? 14.305 5.122 6.705 1.00 82.25 171 PHE A CA 1
ATOM 1325 C C . PHE A 1 171 ? 15.096 5.724 7.877 1.00 82.25 171 PHE A C 1
ATOM 1327 O O . PHE A 1 171 ? 15.632 4.977 8.701 1.00 82.25 171 PHE A O 1
ATOM 1334 N N . PRO A 1 172 ? 15.171 7.063 7.999 1.00 83.75 172 PRO A N 1
ATOM 1335 C CA . PRO A 1 172 ? 15.748 7.711 9.162 1.00 83.75 172 PRO A CA 1
ATOM 1336 C C . PRO A 1 172 ? 14.934 7.344 10.404 1.00 83.75 172 PRO A C 1
ATOM 1338 O O . PRO A 1 172 ? 13.702 7.447 10.417 1.00 83.75 172 PRO A O 1
ATOM 1341 N N . ALA A 1 173 ? 15.629 6.915 11.457 1.00 85.56 173 ALA A N 1
ATOM 1342 C CA . ALA A 1 173 ? 15.000 6.490 12.707 1.00 85.56 173 ALA A CA 1
ATOM 1343 C C . ALA A 1 173 ? 14.284 7.640 13.441 1.00 85.56 173 ALA A C 1
ATOM 1345 O O . ALA A 1 173 ? 13.421 7.388 14.274 1.00 85.56 173 ALA A O 1
ATOM 1346 N N . ASP A 1 174 ? 14.633 8.891 13.131 1.00 88.94 174 ASP A N 1
ATOM 1347 C CA . ASP A 1 174 ? 14.042 10.111 13.684 1.00 88.94 174 ASP A CA 1
ATOM 1348 C C . ASP A 1 174 ? 12.780 10.577 12.941 1.00 88.94 174 ASP A C 1
ATOM 1350 O O . ASP A 1 174 ? 12.205 11.603 13.307 1.00 88.94 174 ASP A O 1
ATOM 1354 N N . THR A 1 175 ? 12.337 9.853 11.909 1.00 90.75 175 THR A N 1
ATOM 1355 C CA . THR A 1 175 ? 11.107 10.203 11.192 1.00 90.75 175 THR A CA 1
ATOM 1356 C C . THR A 1 175 ? 9.887 9.921 12.062 1.00 90.75 175 THR A C 1
ATOM 1358 O O . THR A 1 175 ? 9.737 8.835 12.625 1.00 90.75 175 THR A O 1
ATOM 1361 N N . VAL A 1 176 ? 8.989 10.899 12.136 1.00 93.75 176 VAL A N 1
ATOM 1362 C CA . VAL A 1 176 ? 7.707 10.799 12.835 1.00 93.75 176 VAL A CA 1
ATOM 1363 C C . VAL A 1 176 ? 6.579 11.038 11.843 1.00 93.75 176 VAL A C 1
ATOM 1365 O O . VAL A 1 176 ? 6.582 12.045 11.130 1.00 93.75 176 VAL A O 1
ATOM 1368 N N . ALA A 1 177 ? 5.597 10.139 11.831 1.00 95.06 177 ALA A N 1
ATOM 1369 C CA . ALA A 1 177 ? 4.364 10.286 11.070 1.00 95.06 177 ALA A CA 1
ATOM 1370 C C . ALA A 1 177 ? 3.211 10.684 11.996 1.00 95.06 177 ALA A C 1
ATOM 1372 O O . ALA A 1 177 ? 2.853 9.934 12.899 1.00 95.06 177 ALA A O 1
ATOM 1373 N N . ASN A 1 178 ? 2.601 11.843 11.766 1.00 95.38 178 ASN A N 1
ATOM 1374 C CA . ASN A 1 178 ? 1.309 12.180 12.355 1.00 95.38 178 ASN A CA 1
ATOM 1375 C C . ASN A 1 178 ? 0.215 11.636 11.438 1.00 95.38 178 ASN A C 1
ATOM 1377 O O . ASN A 1 178 ? 0.006 12.177 10.353 1.00 95.38 178 ASN A O 1
ATOM 1381 N N . VAL A 1 179 ? -0.428 10.547 11.847 1.00 96.38 179 VAL A N 1
ATOM 1382 C CA . VAL A 1 179 ? -1.465 9.863 11.074 1.00 96.38 179 VAL A CA 1
ATOM 1383 C C . VAL A 1 179 ? -2.829 10.266 11.615 1.00 96.38 179 VAL A C 1
ATOM 1385 O O . VAL A 1 179 ? -3.075 10.144 12.815 1.00 96.38 179 VAL A O 1
ATOM 1388 N N . SER A 1 180 ? -3.720 10.704 10.728 1.00 95.88 180 SER A N 1
ATOM 1389 C CA . SER A 1 180 ? -5.130 10.944 11.023 1.00 95.88 180 SER A CA 1
ATOM 1390 C C . SER A 1 180 ? -6.006 9.931 10.293 1.00 95.88 180 SER A C 1
ATOM 1392 O O . SER A 1 180 ? -5.896 9.746 9.075 1.00 95.88 180 SER A O 1
ATOM 1394 N N . ILE A 1 181 ? -6.871 9.280 11.064 1.00 95.12 181 ILE A N 1
ATOM 1395 C CA . ILE A 1 181 ? -7.854 8.302 10.621 1.00 95.12 181 ILE A CA 1
ATOM 1396 C C . ILE A 1 181 ? -9.225 8.956 10.691 1.00 95.12 181 ILE A C 1
ATOM 1398 O O . ILE A 1 181 ? -9.597 9.524 11.716 1.00 95.12 181 ILE A O 1
ATOM 1402 N N . THR A 1 182 ? -9.988 8.846 9.611 1.00 94.19 182 THR A N 1
ATOM 1403 C CA . THR A 1 182 ? -11.338 9.404 9.497 1.00 94.19 182 THR A CA 1
ATOM 1404 C C . THR A 1 182 ? -12.316 8.367 8.974 1.00 94.19 182 THR A C 1
ATOM 1406 O O . THR A 1 182 ? -11.911 7.419 8.305 1.00 94.19 182 THR A O 1
ATOM 1409 N N . ARG A 1 183 ? -13.609 8.552 9.244 1.00 90.25 183 ARG A N 1
ATOM 1410 C CA . ARG A 1 183 ? -14.691 7.784 8.615 1.00 90.25 183 ARG A CA 1
ATOM 1411 C C . ARG A 1 183 ? -15.884 8.668 8.287 1.00 90.25 183 ARG A C 1
ATOM 1413 O O . ARG A 1 183 ? -16.088 9.724 8.886 1.00 90.25 183 ARG A O 1
ATOM 1420 N N . LYS A 1 184 ? -16.738 8.189 7.377 1.00 84.81 184 LYS A N 1
ATOM 1421 C CA . LYS A 1 184 ? -17.984 8.875 6.982 1.00 84.81 184 LYS A CA 1
ATOM 1422 C C . LYS A 1 184 ? -18.969 9.085 8.139 1.00 84.81 184 LYS A C 1
ATOM 1424 O O . LYS A 1 184 ? -19.740 10.039 8.100 1.00 84.81 184 LYS A O 1
ATOM 1429 N N . ASN A 1 185 ? -18.941 8.227 9.162 1.00 84.69 185 ASN A N 1
ATOM 1430 C CA . ASN A 1 185 ? -19.788 8.333 10.359 1.00 84.69 185 ASN A CA 1
ATOM 1431 C C . ASN A 1 185 ? -19.334 9.440 11.339 1.00 84.69 185 ASN A C 1
ATOM 1433 O O . ASN A 1 185 ? -19.988 9.652 12.358 1.00 84.69 185 ASN A O 1
ATOM 1437 N N . GLY A 1 186 ? -18.233 10.142 11.041 1.00 86.31 186 GLY A N 1
ATOM 1438 C CA . GLY A 1 186 ? -17.676 11.198 11.884 1.00 86.31 186 GLY A CA 1
ATOM 1439 C C . GLY A 1 186 ? -16.594 10.738 12.864 1.00 86.31 186 GLY A C 1
ATOM 1440 O O . GLY A 1 186 ? -16.088 11.580 13.606 1.00 86.31 186 GLY A O 1
ATOM 1441 N N . PHE A 1 187 ? -16.204 9.455 12.870 1.00 88.31 187 PHE A N 1
ATOM 1442 C CA . PHE A 1 187 ? -15.012 9.008 13.596 1.00 88.31 187 PHE A CA 1
ATOM 1443 C C . PHE A 1 187 ? -13.782 9.756 13.071 1.00 88.31 187 PHE A C 1
ATOM 1445 O O . PHE A 1 187 ? -13.541 9.800 11.862 1.00 88.31 187 PHE A O 1
ATOM 1452 N N . HIS A 1 188 ? -13.021 10.354 13.984 1.00 93.44 188 HIS A N 1
ATOM 1453 C CA . HIS A 1 188 ? -11.764 11.029 13.692 1.00 93.44 188 HIS A CA 1
ATOM 1454 C C . HIS A 1 188 ? -10.805 10.834 14.866 1.00 93.44 188 HIS A C 1
ATOM 1456 O O . HIS A 1 188 ? -11.059 11.321 15.969 1.00 93.44 188 HIS A O 1
ATOM 1462 N N . GLU A 1 189 ? -9.675 10.186 14.618 1.00 95.88 189 GLU A N 1
ATOM 1463 C CA . GLU A 1 189 ? -8.607 10.010 15.599 1.00 95.88 189 GLU A CA 1
ATOM 1464 C C . GLU A 1 189 ? -7.258 10.318 14.951 1.00 95.88 189 GLU A C 1
ATOM 1466 O O . GLU A 1 189 ? -7.077 10.156 13.745 1.00 95.88 189 GLU A O 1
ATOM 1471 N N . SER A 1 190 ? -6.299 10.809 15.730 1.00 96.44 190 SER A N 1
ATOM 1472 C CA . SER A 1 190 ? -4.957 11.089 15.224 1.00 96.44 190 SER A CA 1
ATOM 1473 C C . SER A 1 190 ? -3.904 10.638 16.218 1.00 9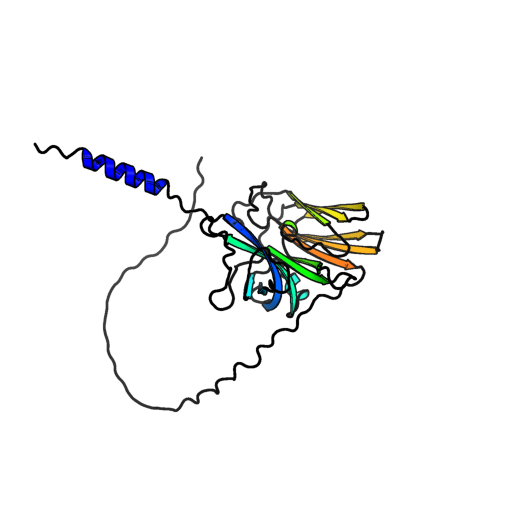6.44 190 SER A C 1
ATOM 1475 O O . SER A 1 190 ? -4.076 10.792 17.428 1.00 96.44 190 SER A O 1
ATOM 1477 N N . LYS A 1 191 ? -2.802 10.098 15.703 1.00 97.62 191 LYS A N 1
ATOM 1478 C CA . LYS A 1 191 ? -1.687 9.619 16.513 1.00 97.62 191 LYS A CA 1
ATOM 1479 C C . LYS A 1 191 ? -0.356 9.879 15.811 1.00 97.62 191 LYS A C 1
ATOM 1481 O O . LYS A 1 191 ? -0.231 9.712 14.601 1.00 97.62 191 LYS A O 1
ATOM 1486 N N . ASN A 1 192 ? 0.648 10.244 16.604 1.00 97.25 192 ASN A N 1
ATOM 1487 C CA . ASN A 1 192 ? 2.034 10.290 16.157 1.00 97.25 192 ASN A CA 1
ATOM 1488 C C . ASN A 1 192 ? 2.667 8.902 16.269 1.00 97.25 192 ASN A C 1
ATOM 1490 O O . ASN A 1 192 ? 2.548 8.261 17.312 1.00 97.25 192 ASN A O 1
ATOM 1494 N N . PHE A 1 193 ? 3.358 8.489 15.215 1.00 97.00 193 PHE A N 1
ATOM 1495 C CA . PHE A 1 193 ? 4.097 7.240 15.121 1.00 97.00 193 PHE A CA 1
ATOM 1496 C C . PHE A 1 193 ? 5.575 7.538 14.937 1.00 97.00 193 PHE A C 1
ATOM 1498 O O . PHE A 1 193 ? 5.943 8.301 14.041 1.00 97.00 193 PHE A O 1
ATOM 1505 N N . ILE A 1 194 ? 6.421 6.901 15.737 1.00 94.88 194 ILE A N 1
ATOM 1506 C CA . ILE A 1 194 ? 7.846 6.775 15.409 1.00 94.88 194 ILE A CA 1
ATOM 1507 C C . ILE A 1 194 ? 8.069 5.588 14.462 1.00 94.88 194 ILE A C 1
ATOM 1509 O O . ILE A 1 194 ? 7.249 4.671 14.402 1.00 94.88 194 ILE A O 1
ATOM 1513 N N . THR A 1 195 ? 9.175 5.589 13.716 1.00 92.31 195 THR A N 1
ATOM 1514 C CA . THR A 1 195 ? 9.573 4.472 12.840 1.00 92.31 195 THR A CA 1
ATOM 1515 C C . THR A 1 195 ? 9.512 3.127 13.581 1.00 92.31 195 THR A C 1
ATOM 1517 O O . THR A 1 195 ? 10.132 2.945 14.629 1.00 92.31 195 THR A O 1
ATOM 1520 N N . GLY A 1 196 ? 8.765 2.175 13.026 1.00 91.94 196 GLY A N 1
ATOM 1521 C CA . GLY A 1 196 ? 8.524 0.838 13.568 1.00 91.94 196 GLY A CA 1
ATOM 1522 C C . GLY A 1 196 ? 7.344 0.724 14.541 1.00 91.94 196 GLY A C 1
ATOM 1523 O O . GLY A 1 196 ? 6.961 -0.401 14.871 1.00 91.94 196 GLY A O 1
ATOM 1524 N N . GLU A 1 197 ? 6.756 1.836 14.995 1.00 96.00 197 GLU A N 1
ATOM 1525 C CA . GLU A 1 197 ? 5.635 1.826 15.940 1.00 96.00 197 GLU A CA 1
ATOM 1526 C C . GLU A 1 197 ? 4.353 1.286 15.297 1.00 96.00 197 GLU A C 1
ATOM 1528 O O . GLU A 1 197 ? 4.055 1.552 14.131 1.00 96.00 197 GLU A O 1
ATOM 1533 N N . MET A 1 198 ? 3.568 0.556 16.092 1.00 97.38 198 MET A N 1
ATOM 1534 C CA . MET A 1 198 ? 2.242 0.066 15.730 1.00 97.38 198 MET A CA 1
ATOM 1535 C C . MET A 1 198 ? 1.194 0.537 16.741 1.00 97.38 198 MET A C 1
ATOM 1537 O O . MET A 1 198 ? 1.460 0.668 17.939 1.00 97.38 198 MET A O 1
ATOM 1541 N N . TYR A 1 199 ? -0.013 0.802 16.251 1.00 97.75 199 TYR A N 1
ATOM 1542 C CA . TYR A 1 199 ? -1.165 1.168 17.057 1.00 97.75 199 TYR A CA 1
ATOM 1543 C C . TYR A 1 199 ? -2.451 0.582 16.487 1.00 97.75 199 TYR A C 1
ATOM 1545 O O . TYR A 1 199 ? -2.564 0.356 15.284 1.00 97.75 199 TYR A O 1
ATOM 1553 N N . ARG A 1 200 ? -3.435 0.379 17.364 1.00 96.88 200 ARG A N 1
ATOM 1554 C CA . ARG A 1 200 ? -4.774 -0.079 17.005 1.00 96.88 200 ARG A CA 1
ATOM 1555 C C . ARG A 1 200 ? -5.789 0.999 17.340 1.00 96.88 200 ARG A C 1
ATOM 1557 O O . ARG A 1 200 ? -5.966 1.323 18.511 1.00 96.88 200 ARG A O 1
ATOM 1564 N N . PHE A 1 201 ? -6.452 1.504 16.312 1.00 94.69 201 PHE A N 1
ATOM 1565 C CA . PHE A 1 201 ? -7.603 2.387 16.424 1.00 94.69 201 PHE A CA 1
ATOM 1566 C C . PHE A 1 201 ? -8.854 1.531 16.557 1.00 94.69 201 PHE A C 1
ATOM 1568 O O . PHE A 1 201 ? -9.075 0.633 15.743 1.00 94.69 201 PHE A O 1
ATOM 1575 N N . HIS A 1 202 ? -9.657 1.798 17.579 1.00 93.12 202 HIS A N 1
ATOM 1576 C CA . HIS A 1 202 ? -10.897 1.075 17.825 1.00 93.12 202 HIS A CA 1
ATOM 1577 C C . HIS A 1 202 ? -12.078 2.025 17.659 1.00 93.12 202 HIS A C 1
ATOM 1579 O O . HIS A 1 202 ? -12.198 3.000 18.403 1.00 93.12 202 HIS A O 1
ATOM 1585 N N . ASP A 1 203 ? -12.945 1.742 16.687 1.00 89.38 203 ASP A N 1
ATOM 1586 C CA . ASP A 1 203 ? -14.179 2.496 16.508 1.00 89.38 203 ASP A CA 1
ATOM 1587 C C . ASP A 1 203 ? -15.314 1.815 17.280 1.00 89.38 203 ASP A C 1
ATOM 1589 O O . ASP A 1 203 ? -15.789 0.738 16.927 1.00 89.38 203 ASP A O 1
ATOM 1593 N N . ASN A 1 204 ? -15.774 2.466 18.348 1.00 86.75 204 ASN A N 1
ATOM 1594 C CA . ASN A 1 204 ? -16.883 1.964 19.160 1.00 86.75 204 ASN A CA 1
ATOM 1595 C C . ASN A 1 204 ? -18.232 1.987 18.414 1.00 86.75 204 ASN A C 1
ATOM 1597 O O . ASN A 1 204 ? -19.192 1.385 18.891 1.00 86.75 204 ASN A O 1
ATOM 1601 N N . GLY A 1 205 ? -18.336 2.714 17.294 1.00 85.38 205 GLY A N 1
ATOM 1602 C CA . GLY A 1 205 ? -19.573 2.863 16.530 1.00 85.38 205 GLY A CA 1
ATOM 1603 C C . GLY A 1 205 ? -20.028 1.572 15.851 1.00 85.38 205 GLY A C 1
ATOM 1604 O O . GLY A 1 205 ? -21.218 1.267 15.857 1.00 85.38 205 GLY A O 1
ATOM 1605 N N . ASP A 1 206 ? -19.093 0.801 15.303 1.00 83.94 206 ASP A N 1
ATOM 1606 C CA . ASP A 1 206 ? -19.345 -0.484 14.636 1.00 83.94 206 ASP A CA 1
ATOM 1607 C C . ASP A 1 206 ? -18.416 -1.607 15.126 1.00 83.94 206 ASP A C 1
ATOM 1609 O O . ASP A 1 206 ? -18.413 -2.704 14.567 1.00 83.94 206 ASP A O 1
ATOM 1613 N N . ASN A 1 207 ? -17.652 -1.351 16.194 1.00 86.50 207 ASN A N 1
ATOM 1614 C CA . ASN A 1 207 ? -16.712 -2.291 16.798 1.00 86.50 207 ASN A CA 1
ATOM 1615 C C . ASN A 1 207 ? -15.590 -2.731 15.828 1.00 86.50 207 ASN A C 1
ATOM 1617 O O . ASN A 1 207 ? -14.979 -3.797 16.005 1.00 86.50 207 ASN A O 1
ATOM 1621 N N . SER A 1 208 ? -15.304 -1.924 14.796 1.00 89.31 208 SER A N 1
ATOM 1622 C CA . SER A 1 208 ? -14.193 -2.180 13.889 1.00 89.31 208 SER A CA 1
ATOM 1623 C C . SER A 1 208 ? -12.859 -1.760 14.502 1.00 89.31 208 SER A C 1
ATOM 1625 O O . SER A 1 208 ? -12.768 -0.851 15.330 1.00 89.31 208 SER A O 1
ATOM 1627 N N . THR A 1 209 ? -11.792 -2.446 14.099 1.00 92.69 209 THR A N 1
ATOM 1628 C CA . THR A 1 209 ? -10.432 -2.149 14.560 1.00 92.69 209 THR A CA 1
ATOM 1629 C C . THR A 1 209 ? -9.506 -2.012 13.367 1.00 92.69 209 THR A C 1
ATOM 1631 O O . THR A 1 209 ? -9.406 -2.932 12.555 1.00 92.69 209 THR A O 1
ATOM 1634 N N . LEU A 1 210 ? -8.792 -0.891 13.300 1.00 95.06 210 LEU A N 1
ATOM 1635 C CA . LEU A 1 210 ? -7.757 -0.622 12.309 1.00 95.06 210 LEU A CA 1
ATOM 1636 C C . LEU A 1 210 ? -6.387 -0.689 12.985 1.00 95.06 210 LEU A C 1
ATOM 1638 O O . LEU A 1 210 ? -6.105 0.065 13.915 1.00 95.06 210 LEU A O 1
ATOM 1642 N N . GLU A 1 211 ? -5.526 -1.582 12.520 1.00 96.75 211 GLU A N 1
ATOM 1643 C CA . GLU A 1 211 ? -4.124 -1.631 12.921 1.00 96.75 211 GLU A CA 1
ATOM 1644 C C . GLU A 1 211 ? -3.291 -0.828 11.925 1.00 96.75 211 GLU A C 1
ATOM 1646 O O . GLU A 1 211 ? -3.413 -1.005 10.715 1.00 96.75 211 GLU A O 1
ATOM 1651 N N . VAL A 1 212 ? -2.455 0.069 12.438 1.00 97.75 212 VAL A N 1
ATOM 1652 C CA . VAL A 1 212 ? -1.540 0.890 11.647 1.00 97.75 212 VAL A CA 1
ATOM 1653 C C . VAL A 1 212 ? -0.148 0.725 12.223 1.00 97.75 212 VAL A C 1
ATOM 1655 O O . VAL A 1 212 ? 0.073 0.977 13.408 1.00 97.75 212 VAL A O 1
ATOM 1658 N N . ARG A 1 213 ? 0.799 0.335 11.379 1.00 97.44 213 ARG A N 1
ATOM 1659 C CA . ARG A 1 213 ? 2.225 0.310 11.674 1.00 97.44 213 ARG A CA 1
ATOM 1660 C C . ARG A 1 213 ? 2.942 1.257 10.729 1.00 97.44 213 ARG A C 1
ATOM 1662 O O . ARG A 1 213 ? 2.822 1.134 9.513 1.00 97.44 213 ARG A O 1
ATOM 1669 N N . PHE A 1 214 ? 3.707 2.186 11.285 1.00 96.06 214 PHE A N 1
ATOM 1670 C CA . PHE A 1 214 ? 4.579 3.045 10.496 1.00 96.06 214 PHE A CA 1
ATOM 1671 C C . PHE A 1 214 ? 5.927 2.349 10.332 1.00 96.06 214 PHE A C 1
ATOM 1673 O O . PHE A 1 214 ? 6.653 2.171 11.304 1.00 96.06 214 PHE A O 1
ATOM 1680 N N . VAL A 1 215 ? 6.259 1.917 9.119 1.00 94.12 215 VAL A N 1
ATOM 1681 C CA . VAL A 1 215 ? 7.532 1.239 8.829 1.00 94.12 215 VAL A CA 1
ATOM 1682 C C . VAL A 1 215 ? 8.657 2.262 8.750 1.00 94.12 215 VAL A C 1
ATOM 1684 O O . VAL A 1 215 ? 9.744 2.019 9.264 1.00 94.12 215 VAL A O 1
ATOM 1687 N N . GLY A 1 216 ? 8.375 3.420 8.153 1.00 91.75 216 GLY A N 1
ATOM 1688 C CA . GLY A 1 216 ? 9.276 4.561 8.072 1.00 91.75 216 GLY A CA 1
ATOM 1689 C C . GLY A 1 216 ? 8.931 5.470 6.896 1.00 91.75 216 GLY A C 1
ATOM 1690 O O . GLY A 1 216 ? 7.966 5.238 6.173 1.00 91.75 216 GLY A O 1
ATOM 1691 N N . GLY A 1 217 ? 9.695 6.539 6.707 1.00 89.44 217 GLY A N 1
ATOM 1692 C CA . GLY A 1 217 ? 9.469 7.474 5.612 1.00 89.44 217 GLY A CA 1
ATOM 1693 C C . GLY A 1 217 ? 10.537 8.552 5.544 1.00 89.44 217 GLY A C 1
ATOM 1694 O O . GLY A 1 217 ? 11.527 8.498 6.267 1.00 89.44 217 GLY A O 1
ATOM 1695 N N . TYR A 1 218 ? 10.315 9.542 4.692 1.00 85.44 218 TYR A N 1
ATOM 1696 C CA . TYR A 1 218 ? 11.147 10.723 4.553 1.00 85.44 218 TYR A CA 1
ATOM 1697 C C . TYR A 1 218 ? 10.277 11.963 4.569 1.00 85.44 218 TYR A C 1
ATOM 1699 O O . TYR A 1 218 ? 9.244 12.035 3.905 1.00 85.44 218 TYR A O 1
ATOM 1707 N N . ASN A 1 219 ? 10.732 12.976 5.294 1.00 79.81 219 ASN A N 1
ATOM 1708 C CA . ASN A 1 219 ? 10.135 14.293 5.208 1.00 79.81 219 ASN A CA 1
ATOM 1709 C C . ASN A 1 219 ? 10.546 14.943 3.879 1.00 79.81 219 ASN A C 1
ATOM 1711 O O . ASN A 1 219 ? 11.522 15.687 3.818 1.00 79.81 219 ASN A O 1
ATOM 1715 N N . GLU A 1 220 ? 9.845 14.638 2.791 1.00 69.19 220 GLU A N 1
ATOM 1716 C CA . GLU A 1 220 ? 9.974 15.436 1.580 1.00 69.19 220 GLU A CA 1
ATOM 1717 C C . GLU A 1 220 ? 9.131 16.702 1.733 1.00 69.19 220 GLU A C 1
ATOM 1719 O O . GLU A 1 220 ? 7.901 16.659 1.818 1.00 69.19 220 GLU A O 1
ATOM 1724 N N . GLY A 1 221 ? 9.799 17.859 1.753 1.00 57.66 221 GLY A N 1
ATOM 1725 C CA . GLY A 1 221 ? 9.118 19.123 1.517 1.00 57.66 221 GLY A CA 1
ATOM 1726 C C . GLY A 1 221 ? 8.427 19.028 0.161 1.00 57.66 221 GLY A C 1
ATOM 1727 O O . GLY A 1 221 ? 9.107 18.849 -0.841 1.00 57.66 221 GLY A O 1
ATOM 1728 N N . PHE A 1 222 ? 7.095 19.088 0.162 1.00 46.16 222 PHE A N 1
ATOM 1729 C CA . PHE A 1 222 ? 6.200 18.906 -0.983 1.00 46.16 222 PHE A CA 1
ATOM 1730 C C . PHE A 1 222 ? 6.778 19.478 -2.295 1.00 46.16 222 PHE A C 1
ATOM 1732 O O . PHE A 1 222 ? 6.599 20.657 -2.601 1.00 46.16 222 PHE A O 1
ATOM 1739 N N . ALA A 1 223 ? 7.479 18.650 -3.074 1.00 42.56 223 ALA A N 1
ATOM 1740 C CA . ALA A 1 223 ? 7.996 19.007 -4.388 1.00 42.56 223 ALA A CA 1
ATOM 1741 C C . ALA A 1 223 ? 7.164 18.257 -5.440 1.00 42.56 223 ALA A C 1
ATOM 1743 O O . ALA A 1 223 ? 7.382 17.068 -5.685 1.00 42.56 223 ALA A O 1
ATOM 1744 N N . PRO A 1 224 ? 6.141 18.901 -6.030 1.00 37.38 224 PRO A N 1
ATOM 1745 C CA . PRO A 1 224 ? 5.378 18.293 -7.105 1.00 37.38 224 PRO A CA 1
ATOM 1746 C C . PRO A 1 224 ? 6.263 18.053 -8.343 1.00 37.38 224 PRO A C 1
ATOM 1748 O O . PRO A 1 224 ? 7.166 18.847 -8.612 1.00 37.38 224 PRO A O 1
ATOM 1751 N N . PRO A 1 225 ? 5.972 17.008 -9.137 1.00 46.25 225 PRO A N 1
ATOM 1752 C CA . PRO A 1 225 ? 4.828 16.108 -9.018 1.00 46.25 225 PRO A CA 1
ATOM 1753 C C . PRO A 1 225 ? 5.221 14.813 -8.294 1.00 46.25 225 PRO A C 1
ATOM 1755 O O . PRO A 1 225 ? 5.985 14.032 -8.847 1.00 46.25 225 PRO A O 1
ATOM 1758 N N . LYS A 1 226 ? 4.688 14.581 -7.081 1.00 50.59 226 LYS A N 1
ATOM 1759 C CA . LYS A 1 226 ? 4.786 13.306 -6.336 1.00 50.59 226 LYS A CA 1
ATOM 1760 C C . LYS A 1 226 ? 6.155 12.616 -6.506 1.00 50.59 226 LYS A C 1
ATOM 1762 O O . LYS A 1 226 ? 6.252 11.522 -7.067 1.00 50.59 226 LYS A O 1
ATOM 1767 N N . ALA A 1 227 ? 7.223 13.312 -6.117 1.00 52.50 227 ALA A N 1
ATOM 1768 C CA . ALA A 1 227 ? 8.557 12.739 -6.123 1.00 52.50 227 ALA A CA 1
ATOM 1769 C C . ALA A 1 227 ? 8.604 11.651 -5.041 1.00 52.50 227 ALA A C 1
ATOM 1771 O O . ALA A 1 227 ? 8.572 11.954 -3.865 1.00 52.50 227 ALA A O 1
ATOM 1772 N N . CYS A 1 228 ? 8.616 10.386 -5.467 1.00 57.09 228 CYS A N 1
ATOM 1773 C CA . CYS A 1 228 ? 8.812 9.203 -4.624 1.00 57.09 228 CYS A CA 1
ATOM 1774 C C . CYS A 1 228 ? 7.734 8.943 -3.531 1.00 57.09 228 CYS A C 1
ATOM 1776 O O . CYS A 1 228 ? 7.017 9.835 -3.084 1.00 57.09 228 CYS A O 1
ATOM 1778 N N . PRO A 1 229 ? 7.532 7.680 -3.118 1.00 65.19 229 PRO A N 1
ATOM 1779 C CA . PRO A 1 229 ? 6.744 7.351 -1.939 1.00 65.19 229 PRO A CA 1
ATOM 1780 C C . PRO A 1 229 ? 7.483 7.910 -0.732 1.00 65.19 229 PRO A C 1
ATOM 1782 O O . PRO A 1 229 ? 8.653 7.589 -0.500 1.00 65.19 229 PRO A O 1
ATOM 1785 N N . CYS A 1 230 ? 6.812 8.775 0.014 1.00 79.38 230 CYS A N 1
ATOM 1786 C CA . CYS A 1 230 ? 7.431 9.450 1.147 1.00 79.38 230 CYS A CA 1
ATOM 1787 C C . CYS A 1 230 ? 7.268 8.624 2.417 1.00 79.38 230 CYS A C 1
ATOM 1789 O O . CYS A 1 230 ? 7.991 8.850 3.380 1.00 79.38 230 CYS A O 1
ATOM 1791 N N . ALA A 1 231 ? 6.343 7.666 2.433 1.00 89.62 231 ALA A N 1
ATOM 1792 C CA . ALA A 1 231 ? 6.070 6.842 3.592 1.00 89.62 231 ALA A CA 1
ATOM 1793 C C . ALA A 1 231 ? 5.931 5.366 3.238 1.00 89.62 231 ALA A C 1
ATOM 1795 O O . ALA A 1 231 ? 5.600 4.990 2.118 1.00 89.62 231 ALA A O 1
ATOM 1796 N N . ASN A 1 232 ? 6.140 4.531 4.241 1.00 92.56 232 ASN A N 1
ATOM 1797 C CA . ASN A 1 232 ? 5.863 3.117 4.204 1.00 92.56 232 ASN A CA 1
ATOM 1798 C C . ASN A 1 232 ? 5.080 2.751 5.463 1.00 92.56 232 ASN A C 1
ATOM 1800 O O . ASN A 1 232 ? 5.518 3.001 6.593 1.00 92.56 232 ASN A O 1
ATOM 1804 N N . PHE A 1 233 ? 3.896 2.197 5.251 1.00 95.69 233 PHE A N 1
ATOM 1805 C CA . PHE A 1 233 ? 3.000 1.736 6.288 1.00 95.69 233 PHE A CA 1
ATOM 1806 C C . PHE A 1 233 ? 2.605 0.288 6.033 1.00 95.69 233 PHE A C 1
ATOM 1808 O O . PHE A 1 233 ? 2.505 -0.161 4.893 1.00 95.69 233 PHE A O 1
ATOM 1815 N N . HIS A 1 234 ? 2.280 -0.403 7.117 1.00 97.00 234 HIS A N 1
ATOM 1816 C CA . HIS A 1 234 ? 1.455 -1.599 7.078 1.00 97.00 234 HIS A CA 1
ATOM 1817 C C . HIS A 1 234 ? 0.149 -1.279 7.801 1.00 97.00 234 HIS A C 1
ATOM 1819 O O . HIS A 1 234 ? 0.151 -0.955 8.989 1.00 97.00 234 HIS A O 1
ATOM 1825 N N . ILE A 1 235 ? -0.961 -1.284 7.068 1.00 96.81 235 ILE A N 1
ATOM 1826 C CA . ILE A 1 235 ? -2.287 -0.945 7.592 1.00 96.81 235 ILE A CA 1
ATOM 1827 C C . ILE A 1 235 ? -3.218 -2.117 7.339 1.00 96.81 235 ILE A C 1
ATOM 1829 O O . ILE A 1 235 ? -3.286 -2.606 6.217 1.00 96.81 235 ILE A O 1
ATOM 1833 N N . ARG A 1 236 ? -3.977 -2.534 8.350 1.00 95.25 236 ARG A N 1
ATOM 1834 C CA . ARG A 1 236 ? -4.895 -3.667 8.245 1.00 95.25 236 ARG A CA 1
ATOM 1835 C C . ARG A 1 236 ? -6.188 -3.419 9.006 1.00 95.25 236 ARG A C 1
ATOM 1837 O O . ARG A 1 236 ? -6.163 -3.020 10.169 1.00 95.25 236 ARG A O 1
ATOM 1844 N N . VAL A 1 237 ? -7.316 -3.759 8.391 1.00 91.25 237 VAL A N 1
ATOM 1845 C CA . VAL A 1 237 ? -8.602 -3.870 9.092 1.00 91.25 237 VAL A CA 1
ATOM 1846 C C . VAL A 1 237 ? -8.647 -5.235 9.799 1.00 91.25 237 VAL A C 1
ATOM 1848 O O . VAL A 1 237 ? -8.601 -6.285 9.159 1.00 91.25 237 VAL A O 1
ATOM 1851 N N . VAL A 1 238 ? -8.635 -5.233 11.136 1.00 85.75 238 VAL A N 1
ATOM 1852 C CA . VAL A 1 238 ? -8.491 -6.438 11.983 1.00 85.75 238 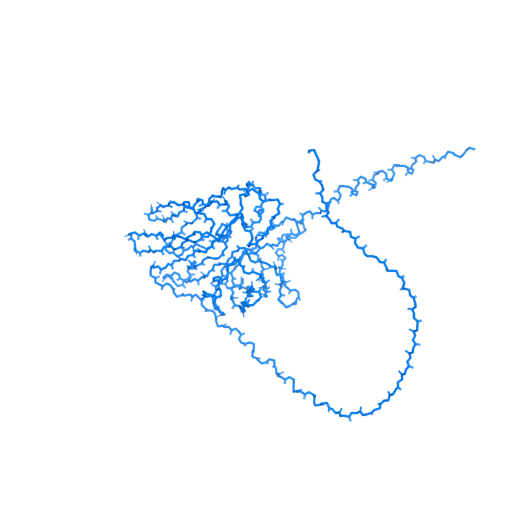VAL A CA 1
ATOM 1853 C C . VAL A 1 238 ? -9.840 -7.018 12.394 1.00 85.75 238 VAL A C 1
ATOM 1855 O O . VAL A 1 238 ? -10.003 -8.237 12.417 1.00 85.75 238 VAL A O 1
ATOM 1858 N N . SER A 1 239 ? -10.796 -6.159 12.745 1.00 72.62 239 SER A N 1
ATOM 1859 C CA . SER A 1 239 ? -12.155 -6.556 13.118 1.00 72.62 239 SER A CA 1
ATOM 1860 C C . SER A 1 239 ? -13.177 -5.668 12.417 1.00 72.62 239 SER A C 1
ATOM 1862 O O . SER A 1 239 ? -12.916 -4.488 12.194 1.00 72.62 239 SER A O 1
ATOM 1864 N N . GLY A 1 240 ? -14.311 -6.271 12.064 1.00 64.44 240 GLY A N 1
ATOM 1865 C CA . GLY A 1 240 ? -15.381 -5.734 11.221 1.00 64.44 240 GLY A CA 1
ATOM 1866 C C . GLY A 1 240 ? -16.116 -6.896 10.539 1.00 64.44 240 GLY A C 1
ATOM 1867 O O . GLY A 1 240 ? -15.740 -8.058 10.747 1.00 64.44 240 GLY A O 1
ATOM 1868 N N . ASP A 1 241 ? -17.141 -6.617 9.731 1.00 60.81 241 ASP A N 1
ATOM 1869 C CA . ASP A 1 241 ? -17.748 -7.636 8.864 1.00 60.81 241 ASP A CA 1
ATOM 1870 C C . ASP A 1 241 ? -16.660 -8.214 7.958 1.00 60.81 241 ASP A C 1
ATOM 1872 O O . ASP A 1 241 ? -16.159 -7.540 7.063 1.00 60.81 241 ASP A O 1
ATOM 1876 N N . THR A 1 242 ? -16.232 -9.448 8.233 1.00 60.47 242 THR A N 1
ATOM 1877 C CA . THR A 1 242 ? -15.047 -10.028 7.596 1.00 60.47 242 THR A CA 1
ATOM 1878 C C . THR A 1 242 ? -15.292 -10.177 6.098 1.00 60.47 242 THR A C 1
ATOM 1880 O O . THR A 1 242 ? -16.004 -11.087 5.671 1.00 60.47 242 THR A O 1
ATOM 1883 N N . LYS A 1 243 ? -14.708 -9.286 5.291 1.00 75.06 243 LYS A N 1
ATOM 1884 C CA . LYS A 1 243 ? -14.786 -9.388 3.835 1.00 75.06 243 LYS A CA 1
ATOM 1885 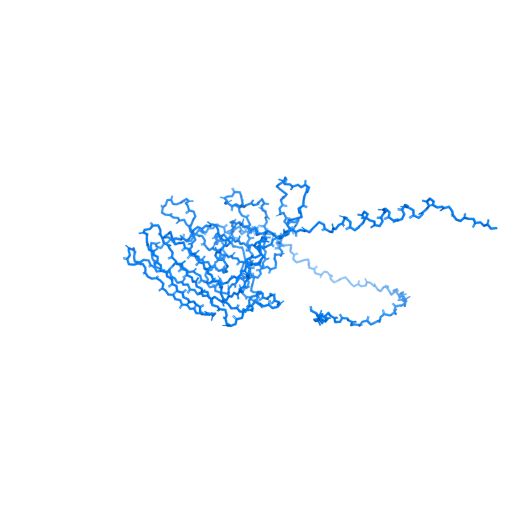C C . LYS A 1 243 ? -13.857 -10.494 3.352 1.00 75.06 243 LYS A C 1
ATOM 1887 O O . LYS A 1 243 ? -12.700 -10.584 3.763 1.00 75.06 243 LYS A O 1
ATOM 1892 N N . VAL A 1 244 ? -14.378 -11.354 2.482 1.00 75.06 244 VAL A N 1
ATOM 1893 C CA . VAL A 1 244 ? -13.578 -12.397 1.838 1.00 75.06 244 VAL A CA 1
ATOM 1894 C C . VAL A 1 244 ? -12.743 -11.732 0.740 1.00 75.06 244 VAL A C 1
ATOM 1896 O O . VAL A 1 244 ? -13.320 -11.044 -0.107 1.00 75.06 244 VAL A O 1
ATOM 1899 N N . PRO A 1 245 ? -11.412 -11.915 0.737 1.00 79.44 245 PRO A N 1
ATOM 1900 C CA . PRO A 1 245 ? -10.554 -11.413 -0.326 1.00 79.44 245 PRO A CA 1
ATOM 1901 C C . PRO A 1 245 ? -11.031 -11.857 -1.705 1.00 79.44 245 PRO A C 1
ATOM 1903 O O . PRO A 1 245 ? -11.477 -12.997 -1.879 1.00 79.44 245 PRO A O 1
ATOM 1906 N N . VAL A 1 246 ? -10.908 -10.973 -2.695 1.00 78.75 246 VAL A N 1
ATOM 1907 C CA . VAL A 1 246 ? -11.177 -11.366 -4.077 1.00 78.75 246 VAL A CA 1
ATOM 1908 C C . VAL A 1 246 ? -10.039 -12.262 -4.536 1.00 78.75 246 VAL A C 1
ATOM 1910 O O . VAL A 1 246 ? -8.871 -11.882 -4.460 1.00 78.75 246 VAL A O 1
ATOM 1913 N N . THR A 1 247 ? -10.392 -13.449 -5.019 1.00 78.25 247 THR A N 1
ATOM 1914 C CA . THR A 1 247 ? -9.440 -14.371 -5.633 1.00 78.25 247 THR A CA 1
ATOM 1915 C C . THR A 1 247 ? -9.866 -14.659 -7.061 1.00 78.25 247 THR A C 1
ATOM 1917 O O . THR A 1 247 ? -11.040 -14.919 -7.330 1.00 78.25 247 THR A O 1
ATOM 1920 N N . MET A 1 248 ? -8.912 -14.609 -7.983 1.00 74.69 248 MET A N 1
ATOM 1921 C CA . MET A 1 248 ? -9.098 -15.103 -9.338 1.00 74.69 248 MET A CA 1
ATOM 1922 C C . MET A 1 248 ? -8.514 -16.507 -9.465 1.00 74.69 248 MET A C 1
ATOM 1924 O O . MET A 1 248 ? -7.505 -16.821 -8.825 1.00 74.69 248 MET A O 1
ATOM 1928 N N . PRO A 1 249 ? -9.114 -17.375 -10.298 1.00 65.81 249 PRO A N 1
ATOM 1929 C CA . PRO A 1 249 ? -8.489 -18.640 -10.630 1.00 65.81 249 PRO A CA 1
ATOM 1930 C C . PRO A 1 249 ? -7.130 -18.358 -11.270 1.00 65.81 249 PRO A C 1
ATOM 1932 O O . PRO A 1 249 ? -7.050 -17.745 -12.334 1.00 65.81 249 PRO A O 1
ATOM 1935 N N . VAL A 1 250 ? -6.064 -18.828 -10.622 1.00 67.69 250 VAL A N 1
ATOM 1936 C CA . VAL A 1 250 ? -4.716 -18.787 -11.187 1.00 67.69 250 VAL A CA 1
ATOM 1937 C C . VAL A 1 250 ? -4.777 -19.494 -12.536 1.00 67.69 250 VAL A C 1
ATOM 1939 O O . VAL A 1 250 ? -5.170 -20.668 -12.607 1.00 67.69 250 VAL A O 1
ATOM 1942 N N . LYS A 1 251 ? -4.422 -18.785 -13.617 1.00 63.66 251 LYS A N 1
ATOM 1943 C CA . LYS A 1 251 ? -4.195 -19.408 -14.922 1.00 63.66 251 LYS A CA 1
ATOM 1944 C C . LYS A 1 251 ? -3.020 -20.359 -14.739 1.00 63.66 251 LYS A C 1
ATOM 1946 O O . LYS A 1 251 ? -1.863 -19.989 -14.873 1.00 63.66 251 LYS A O 1
ATOM 1951 N N . THR A 1 252 ? -3.322 -21.600 -14.380 1.00 53.22 252 THR A N 1
ATOM 1952 C CA . THR A 1 252 ? -2.365 -22.688 -14.484 1.00 53.22 252 THR A CA 1
ATOM 1953 C C . THR A 1 252 ? -2.107 -22.806 -15.967 1.00 53.22 252 THR A C 1
ATOM 1955 O O . THR A 1 252 ? -2.974 -23.290 -16.698 1.00 53.22 252 THR A O 1
ATOM 1958 N N . ASP A 1 253 ? -0.964 -22.294 -16.418 1.00 50.31 253 ASP A N 1
ATOM 1959 C CA . ASP A 1 253 ? -0.485 -22.536 -17.766 1.00 50.31 253 ASP A CA 1
ATOM 1960 C C . ASP A 1 253 ? -0.510 -24.048 -17.963 1.00 50.31 253 ASP A C 1
ATOM 1962 O O . ASP A 1 253 ? 0.294 -24.810 -17.416 1.00 50.31 253 ASP A O 1
ATOM 1966 N N . ARG A 1 254 ? -1.551 -24.504 -18.663 1.00 42.69 254 ARG A N 1
ATOM 1967 C CA . ARG A 1 254 ? -1.767 -25.906 -18.968 1.00 42.69 254 ARG A CA 1
ATOM 1968 C C . ARG A 1 254 ? -0.623 -26.307 -19.869 1.00 42.69 254 ARG A C 1
ATOM 1970 O O . ARG A 1 254 ? -0.683 -26.079 -21.068 1.00 42.69 254 ARG A O 1
ATOM 1977 N N . GLY A 1 255 ? 0.383 -26.912 -19.249 1.00 41.38 255 GLY A N 1
ATOM 1978 C CA . GLY A 1 255 ? 1.401 -27.731 -19.871 1.00 41.38 255 GLY A CA 1
ATOM 1979 C C . GLY A 1 255 ? 1.973 -27.123 -21.138 1.00 41.38 255 GLY A C 1
ATOM 1980 O O . GLY A 1 255 ? 1.560 -27.486 -22.238 1.00 41.38 255 GLY A O 1
ATOM 1981 N N . VAL A 1 256 ? 3.054 -26.355 -20.997 1.00 41.97 256 VAL A N 1
ATOM 1982 C CA . VAL A 1 256 ? 4.128 -26.523 -21.977 1.00 41.97 256 VAL A CA 1
ATOM 1983 C C . VAL A 1 256 ? 4.406 -28.031 -21.986 1.00 41.97 256 VAL A C 1
ATOM 1985 O O . VAL A 1 256 ? 4.783 -28.565 -20.937 1.00 41.97 256 VAL A O 1
ATOM 1988 N N . PRO A 1 257 ? 4.138 -28.767 -23.084 1.00 43.31 257 PRO A N 1
ATOM 1989 C CA . PRO A 1 257 ? 4.482 -30.174 -23.125 1.00 43.31 257 PRO A CA 1
ATOM 1990 C C . PRO A 1 257 ? 5.971 -30.227 -22.829 1.00 43.31 257 PRO A C 1
ATOM 1992 O O . PRO A 1 257 ? 6.748 -29.575 -23.531 1.00 43.31 257 PRO A O 1
ATOM 1995 N N . LEU A 1 258 ? 6.361 -30.938 -21.764 1.00 42.56 258 LEU A N 1
ATOM 1996 C CA . LEU A 1 258 ? 7.761 -31.256 -21.533 1.00 42.56 258 LEU A CA 1
ATOM 1997 C C . LEU A 1 258 ? 8.280 -31.786 -22.866 1.00 42.56 258 LEU A C 1
ATOM 1999 O O . LEU A 1 258 ? 7.913 -32.885 -23.290 1.00 42.56 258 LEU A O 1
ATOM 2003 N N . LYS A 1 259 ? 9.099 -30.985 -23.558 1.00 43.41 259 LYS A N 1
ATOM 2004 C CA . LYS A 1 259 ? 9.946 -31.503 -24.619 1.00 43.41 259 LYS A CA 1
ATOM 2005 C C . LYS A 1 259 ? 10.700 -32.632 -23.945 1.00 43.41 259 LYS A C 1
ATOM 2007 O O . LYS A 1 259 ? 11.456 -32.386 -23.005 1.00 43.41 259 LYS A O 1
ATOM 2012 N N . ALA A 1 260 ? 10.394 -33.857 -24.365 1.00 45.06 260 ALA A N 1
ATOM 2013 C CA . ALA A 1 260 ? 11.048 -35.046 -23.866 1.00 45.06 260 ALA A CA 1
ATOM 2014 C C . ALA A 1 260 ? 12.561 -34.781 -23.841 1.00 45.06 260 ALA A C 1
ATOM 2016 O O . ALA A 1 260 ? 13.072 -34.177 -24.793 1.00 45.06 260 ALA A O 1
ATOM 2017 N N . PRO A 1 261 ? 13.273 -35.173 -22.771 1.00 46.38 261 PRO A N 1
ATOM 2018 C CA . PRO A 1 261 ? 14.715 -35.029 -22.729 1.00 46.38 261 PRO A CA 1
ATOM 2019 C C . PRO A 1 261 ? 15.278 -35.726 -23.965 1.00 46.38 261 PRO A C 1
ATOM 2021 O O . PRO A 1 261 ? 15.133 -36.939 -24.130 1.00 46.38 261 PRO A O 1
ATOM 2024 N N . ILE A 1 262 ? 15.862 -34.935 -24.865 1.00 52.62 262 ILE A N 1
ATOM 2025 C CA . ILE A 1 262 ? 16.595 -35.448 -26.014 1.00 52.62 262 ILE A CA 1
ATOM 2026 C C . ILE A 1 262 ? 17.705 -36.294 -25.406 1.00 52.62 262 ILE A C 1
ATOM 2028 O O . ILE A 1 262 ? 18.606 -35.780 -24.746 1.00 52.62 262 ILE A O 1
ATOM 2032 N N . SER A 1 263 ? 17.573 -37.607 -25.550 1.00 47.78 263 SER A N 1
ATOM 2033 C CA . SER A 1 263 ? 18.570 -38.559 -25.094 1.00 47.78 263 SER A CA 1
ATOM 2034 C C . SER A 1 263 ? 19.897 -38.187 -25.761 1.00 47.78 263 SER A C 1
ATOM 2036 O O . SER A 1 263 ? 19.930 -38.083 -26.991 1.00 47.78 263 SER A O 1
ATOM 2038 N N . PRO A 1 264 ? 20.987 -37.953 -25.011 1.00 47.91 264 PRO A N 1
ATOM 2039 C CA . PRO A 1 264 ? 22.280 -37.730 -25.631 1.00 47.91 264 PRO A CA 1
ATOM 2040 C C . PRO A 1 264 ? 22.719 -39.041 -26.291 1.00 47.91 264 PRO A C 1
ATOM 2042 O O . PRO A 1 264 ? 23.084 -40.005 -25.621 1.00 47.91 264 PRO A O 1
ATOM 2045 N N . LEU A 1 265 ? 22.655 -39.086 -27.621 1.00 45.19 265 LEU A N 1
ATOM 2046 C CA . LEU A 1 265 ? 23.379 -40.076 -28.412 1.00 45.19 265 LEU A CA 1
ATOM 2047 C C . LEU A 1 265 ? 24.885 -39.855 -28.182 1.00 45.19 265 LEU A C 1
ATOM 2049 O O . LEU A 1 265 ? 25.366 -38.739 -28.396 1.00 45.19 265 LEU A O 1
ATOM 2053 N N . PRO A 1 266 ? 25.654 -40.881 -27.777 1.00 50.88 266 PRO A N 1
ATOM 2054 C CA . PRO A 1 266 ? 27.103 -40.784 -27.728 1.00 50.88 266 PRO A CA 1
ATOM 2055 C C . PRO A 1 266 ? 27.643 -40.879 -29.161 1.00 50.88 266 PRO A C 1
ATOM 2057 O O . PRO A 1 266 ? 27.830 -41.962 -29.708 1.00 50.88 266 PRO A O 1
ATOM 2060 N N . GLY A 1 267 ? 27.855 -39.723 -29.788 1.00 42.50 267 GLY A N 1
ATOM 2061 C CA . GLY A 1 267 ? 28.533 -39.584 -31.075 1.00 42.50 267 GLY A CA 1
ATOM 2062 C C . GLY A 1 267 ? 29.966 -39.108 -30.872 1.00 42.50 267 GLY A C 1
ATOM 2063 O O . GLY A 1 267 ? 30.213 -37.930 -30.641 1.00 42.50 267 GLY A O 1
ATOM 2064 N N . ILE A 1 268 ? 30.897 -40.052 -30.930 1.00 44.69 268 ILE A N 1
ATOM 2065 C CA . ILE A 1 268 ? 32.348 -39.856 -30.915 1.00 44.69 268 ILE A CA 1
ATOM 2066 C C . ILE A 1 268 ? 32.820 -39.201 -32.233 1.00 44.69 268 ILE A C 1
ATOM 2068 O O . ILE A 1 268 ? 32.304 -39.535 -33.296 1.00 44.69 268 ILE A O 1
ATOM 2072 N N . ALA A 1 269 ? 33.889 -38.393 -32.123 1.00 40.44 269 ALA A N 1
ATOM 2073 C CA . ALA A 1 269 ? 34.787 -37.849 -33.166 1.00 40.44 269 ALA A CA 1
ATOM 2074 C C . ALA A 1 269 ? 34.297 -36.576 -33.906 1.00 40.44 269 ALA A C 1
ATOM 2076 O O . ALA A 1 269 ? 33.135 -36.461 -34.250 1.00 40.44 269 ALA A O 1
ATOM 2077 N N . ALA A 1 270 ? 35.114 -35.560 -34.207 1.00 40.84 270 ALA A N 1
ATOM 2078 C CA . ALA A 1 270 ? 36.570 -35.459 -34.272 1.00 40.84 270 ALA A CA 1
ATOM 2079 C C . ALA A 1 270 ? 37.041 -33.997 -34.095 1.00 40.84 270 ALA A C 1
ATOM 2081 O O . ALA A 1 270 ? 36.277 -33.049 -34.257 1.00 40.84 270 ALA A O 1
ATOM 2082 N N . LEU A 1 271 ? 38.337 -33.858 -33.804 1.00 41.34 271 LEU A N 1
ATOM 2083 C CA . LEU A 1 271 ? 39.119 -32.624 -33.767 1.00 41.34 271 LEU A CA 1
ATOM 2084 C C . LEU A 1 271 ? 38.918 -31.710 -34.990 1.00 41.34 271 LEU A C 1
ATOM 2086 O O . LEU A 1 271 ? 39.037 -32.163 -36.124 1.00 41.34 271 LEU A O 1
ATOM 2090 N N . ALA A 1 272 ? 38.878 -30.399 -34.742 1.00 40.91 272 ALA A N 1
ATOM 2091 C CA . ALA A 1 272 ? 39.631 -29.431 -35.540 1.00 40.91 272 ALA A CA 1
ATOM 2092 C C . ALA A 1 272 ? 40.025 -28.233 -34.665 1.00 40.91 272 ALA A C 1
ATOM 2094 O O . ALA A 1 272 ? 39.210 -27.392 -34.294 1.00 40.91 272 ALA A O 1
ATOM 2095 N N . VAL A 1 273 ? 41.310 -28.197 -34.319 1.00 41.97 273 VAL A N 1
ATOM 2096 C CA . VAL A 1 273 ? 42.008 -27.047 -33.748 1.00 41.97 273 VAL A CA 1
ATOM 2097 C C . VAL A 1 273 ? 42.103 -25.973 -34.829 1.00 41.97 273 VAL A C 1
ATOM 2099 O O . VAL A 1 273 ? 42.734 -26.208 -35.855 1.00 41.97 273 VAL A O 1
ATOM 2102 N N . ILE A 1 274 ? 41.548 -24.787 -34.584 1.00 46.22 274 ILE A N 1
ATOM 2103 C CA . ILE A 1 274 ? 42.000 -23.562 -35.250 1.00 46.22 274 ILE A CA 1
ATOM 2104 C C . ILE A 1 274 ? 42.307 -22.531 -34.166 1.00 46.22 274 ILE A C 1
ATOM 2106 O O . ILE A 1 274 ? 41.428 -21.946 -33.539 1.00 46.22 274 ILE A O 1
ATOM 2110 N N . VAL A 1 275 ? 43.608 -22.358 -33.947 1.00 37.44 275 VAL A N 1
ATOM 2111 C CA . VAL A 1 275 ? 44.212 -21.249 -33.217 1.00 37.44 275 VAL A CA 1
ATOM 2112 C C . VAL A 1 275 ? 44.149 -20.026 -34.128 1.00 37.44 275 VAL A C 1
ATOM 2114 O O . VAL A 1 275 ? 44.799 -20.011 -35.169 1.00 37.44 275 VAL A O 1
ATOM 2117 N N . ILE A 1 276 ? 43.412 -18.988 -33.733 1.00 49.16 276 ILE A N 1
ATOM 2118 C CA . ILE A 1 276 ? 43.663 -17.629 -34.226 1.00 49.16 276 ILE A CA 1
ATOM 2119 C C . ILE A 1 276 ? 43.954 -16.754 -33.013 1.00 49.16 276 ILE A C 1
ATOM 2121 O O . ILE A 1 276 ? 43.079 -16.328 -32.265 1.00 49.16 276 ILE A O 1
ATOM 2125 N N . SER A 1 277 ? 45.248 -16.535 -32.823 1.00 42.44 277 SER A N 1
ATOM 2126 C CA . SER A 1 277 ? 45.843 -15.506 -31.989 1.00 42.44 277 SER A CA 1
ATOM 2127 C C . SER A 1 277 ? 45.426 -14.115 -32.478 1.00 42.44 277 SER A C 1
ATOM 2129 O O . SER A 1 277 ? 45.777 -13.723 -33.589 1.00 42.44 277 SER A O 1
ATOM 2131 N N . GLY A 1 278 ? 44.726 -13.361 -31.631 1.00 39.94 278 GLY A N 1
ATOM 2132 C CA . GLY A 1 278 ? 44.413 -11.946 -31.832 1.00 39.94 278 GLY A CA 1
ATOM 2133 C C . GLY A 1 278 ? 44.682 -11.161 -30.553 1.00 39.94 278 GLY A C 1
ATOM 2134 O O . GLY A 1 278 ? 43.879 -11.144 -29.630 1.00 39.94 278 GLY A O 1
ATOM 2135 N N . THR A 1 279 ? 45.864 -10.561 -30.487 1.00 41.53 279 THR A N 1
ATOM 2136 C CA . THR A 1 279 ? 46.395 -9.733 -29.399 1.00 41.53 279 THR A CA 1
ATOM 2137 C C . THR A 1 279 ? 45.776 -8.331 -29.348 1.00 41.53 279 THR A C 1
ATOM 2139 O O . THR A 1 279 ? 45.734 -7.653 -30.368 1.00 41.53 279 THR A O 1
ATOM 2142 N N . GLY A 1 280 ? 45.455 -7.846 -28.143 1.00 41.50 280 GLY A N 1
ATOM 2143 C CA . GLY A 1 280 ? 45.222 -6.423 -27.825 1.00 41.50 280 GLY A CA 1
ATOM 2144 C C . GLY A 1 280 ? 44.406 -6.293 -26.531 1.00 41.50 280 GLY A C 1
ATOM 2145 O O . GLY A 1 280 ? 43.208 -6.507 -26.563 1.00 41.50 280 GLY A O 1
ATOM 2146 N N . ARG A 1 281 ? 44.965 -6.216 -25.314 1.00 38.28 281 ARG A N 1
ATOM 2147 C CA . ARG A 1 281 ? 45.866 -5.229 -24.670 1.00 38.28 281 ARG A CA 1
ATOM 2148 C C . ARG A 1 281 ? 45.171 -3.894 -24.322 1.00 38.28 281 ARG A C 1
ATOM 2150 O O . ARG A 1 281 ? 44.950 -3.076 -25.200 1.00 38.28 281 ARG A O 1
ATOM 2157 N N . GLY A 1 282 ? 44.983 -3.666 -23.011 1.00 37.00 282 GLY A N 1
ATOM 2158 C CA . GLY A 1 282 ? 44.660 -2.376 -22.357 1.00 37.00 282 GLY A CA 1
ATOM 2159 C C . GLY A 1 282 ? 43.342 -2.445 -21.567 1.00 37.00 282 GLY A C 1
ATOM 2160 O O . GLY A 1 282 ? 42.301 -2.449 -22.194 1.00 37.00 282 GLY A O 1
ATOM 2161 N N . ARG A 1 283 ? 43.246 -2.687 -20.248 1.00 36.69 283 ARG A N 1
ATOM 2162 C CA . ARG A 1 283 ? 43.904 -2.200 -19.007 1.00 36.69 283 ARG A CA 1
ATOM 2163 C C . ARG A 1 283 ? 43.324 -0.871 -18.465 1.00 36.69 283 ARG A C 1
ATOM 2165 O O . ARG A 1 283 ? 43.458 0.152 -19.119 1.00 36.69 283 ARG A O 1
ATOM 2172 N N . ARG A 1 284 ? 42.909 -0.948 -17.183 1.00 34.62 284 ARG A N 1
ATOM 2173 C CA . ARG A 1 284 ? 42.538 0.070 -16.155 1.00 34.62 284 ARG A CA 1
ATOM 2174 C C . ARG A 1 284 ? 41.056 0.467 -16.100 1.00 34.62 284 ARG A C 1
ATOM 2176 O O . ARG A 1 284 ? 40.511 0.833 -17.124 1.00 34.62 284 ARG A O 1
ATOM 2183 N N . VAL A 1 285 ? 40.311 0.246 -15.006 1.00 36.22 285 VAL A N 1
ATOM 2184 C CA . VAL A 1 285 ? 40.462 0.539 -13.547 1.00 36.22 285 VAL A CA 1
ATOM 2185 C C . VAL A 1 285 ? 40.068 1.980 -13.186 1.00 36.22 285 VAL A C 1
ATOM 2187 O O . VAL A 1 285 ? 40.747 2.910 -13.600 1.00 36.22 285 VAL A O 1
ATOM 2190 N N . GLN A 1 286 ? 39.036 2.057 -12.328 1.00 33.00 286 GLN A N 1
ATOM 2191 C CA . GLN A 1 286 ? 38.612 3.116 -11.392 1.00 33.00 286 GLN A CA 1
ATOM 2192 C C . GLN A 1 286 ? 38.162 4.486 -11.911 1.00 33.00 286 GLN A C 1
ATOM 2194 O O . GLN A 1 286 ? 38.889 5.199 -12.591 1.00 33.00 286 GLN A O 1
ATOM 2199 N N . GLY A 1 287 ? 36.994 4.892 -11.407 1.00 30.62 287 GLY A N 1
ATOM 2200 C CA . GLY A 1 287 ? 36.542 6.275 -11.322 1.00 30.62 287 GLY A CA 1
ATOM 2201 C C . GLY A 1 287 ? 35.375 6.377 -10.341 1.00 30.62 287 GLY A C 1
ATOM 2202 O O . GLY A 1 287 ? 34.240 6.111 -10.714 1.00 30.62 287 GLY A O 1
ATOM 2203 N N . ASP A 1 288 ? 35.690 6.705 -9.089 1.00 32.41 288 ASP A N 1
ATOM 2204 C CA . ASP A 1 288 ? 34.758 7.049 -8.014 1.00 32.41 288 ASP A CA 1
ATOM 2205 C C . ASP A 1 288 ? 33.840 8.221 -8.405 1.00 32.41 288 ASP A C 1
ATOM 2207 O O . ASP A 1 288 ? 34.315 9.257 -8.872 1.00 32.41 288 ASP A O 1
ATOM 2211 N N . CYS A 1 289 ? 32.540 8.124 -8.116 1.00 29.61 289 CYS A N 1
ATOM 2212 C CA . CYS A 1 289 ? 31.660 9.293 -8.059 1.00 29.61 289 CYS A CA 1
ATOM 2213 C C . CYS A 1 289 ? 31.653 9.851 -6.632 1.00 29.61 289 CYS A C 1
ATOM 2215 O O . CYS A 1 289 ? 30.795 9.530 -5.814 1.00 29.61 289 CYS A O 1
ATOM 2217 N N . ARG A 1 290 ? 32.635 10.709 -6.345 1.00 31.45 290 ARG A N 1
ATOM 2218 C CA . ARG A 1 290 ? 32.652 11.606 -5.187 1.00 31.45 290 ARG A CA 1
ATOM 2219 C C . ARG A 1 290 ? 32.191 12.982 -5.672 1.00 31.45 290 ARG A C 1
ATOM 2221 O O . ARG A 1 290 ? 32.924 13.631 -6.410 1.00 31.45 290 ARG A O 1
ATOM 2228 N N . GLN A 1 291 ? 30.996 13.428 -5.284 1.00 37.53 291 GLN A N 1
ATOM 2229 C CA . GLN A 1 291 ? 30.643 14.848 -5.369 1.00 37.53 291 GLN A CA 1
ATOM 2230 C C . GLN A 1 291 ? 30.930 15.511 -4.025 1.00 37.53 291 GLN A C 1
ATOM 2232 O O . GLN A 1 291 ? 30.283 15.248 -3.013 1.00 37.53 291 GLN A O 1
ATOM 2237 N N . GLU A 1 292 ? 31.961 16.350 -4.039 1.00 32.81 292 GLU A N 1
ATOM 2238 C CA . GLU A 1 292 ? 32.228 17.350 -3.020 1.00 32.81 292 GLU A CA 1
ATOM 2239 C C . GLU A 1 292 ? 31.160 18.447 -3.079 1.00 32.81 292 GLU A C 1
ATOM 2241 O O . GLU A 1 292 ? 30.857 18.998 -4.137 1.00 32.81 292 GLU A O 1
ATOM 2246 N N . LYS A 1 293 ? 30.630 18.784 -1.901 1.00 39.31 293 LYS A N 1
ATOM 2247 C CA . LYS A 1 293 ? 30.032 20.087 -1.613 1.00 39.31 293 LYS A CA 1
ATOM 2248 C C . LYS A 1 293 ? 31.061 21.182 -1.885 1.00 39.31 293 LYS A C 1
ATOM 2250 O O . LYS A 1 293 ? 32.195 21.035 -1.442 1.00 39.31 293 LYS A O 1
ATOM 2255 N N . ASN A 1 294 ? 30.635 22.301 -2.467 1.00 44.47 294 ASN A N 1
ATOM 2256 C CA . ASN A 1 294 ? 31.120 23.619 -2.063 1.00 44.47 294 ASN A CA 1
ATOM 2257 C C . ASN A 1 294 ? 30.190 24.743 -2.539 1.00 44.47 294 ASN A C 1
ATOM 2259 O O . ASN A 1 294 ? 29.740 24.727 -3.682 1.00 44.47 294 ASN A O 1
ATOM 2263 N N . SER A 1 295 ? 30.058 25.734 -1.645 1.00 48.81 295 SER A N 1
ATOM 2264 C CA . SER A 1 295 ? 29.293 26.998 -1.696 1.00 48.81 295 SER A CA 1
ATOM 2265 C C . SER A 1 295 ? 27.830 26.910 -1.275 1.00 48.81 295 SER A C 1
ATOM 2267 O O . SER A 1 295 ? 26.980 26.517 -2.096 1.00 48.81 295 SER A O 1
#

Foldseek 3Di:
DDDPDPVVVVVVVVVVVVVVVPDPLFFDKDKWKAKFFWQDDDLPVQKTKTAGPVVPTDTPAQEGAIEMAHFLDSVCVVPDDGQFMKIWIAIDGDRDDDDPPRPYPYPPDHYHYSHHTQKIFTWFDDPVRPQIAGFKMWHFPVSDDHHHPPQKDKDKAKDDDADPDDDRLDADQRIKIWMWIAGPVGDIDTDIDGAQDKDWDADPPQRKIKIKTWNHFGRDPDDPPCDGRGTTMIIGTDDDDDTDTRGDPRPPVPDPDPPPPPPDDPDDDDDDDDDDDDDDDDDDDDDDPDDDDDD

Radius of gyration: 26.98 Å; chains: 1; bounding box: 69×79×66 Å

pLDDT: mean 74.48, std 21.39, range [29.61, 97.75]

Sequence (295 aa):
MIFPDRTYISIIAVSSLLLVLAGPASGTPVPVVFQGTVTDLNETAHTITLEAACEEHFCRYKLTGQFTGLVPDDAIFSALREGDVVEAVFRDWVLSRTEMSVEFMNPSEGTRDIHQWYAIQRLAYADDGRTPVGTEIFGDPGYLETPLDADYGISYQLSGSIPQVYSYNTFPADTVANVSITRKNGFHESKNFITGEMYRFHDNGDNSTLEVRFVGGYNEGFAPPKACPCANFHIRVVSGDTKVPVTMPVKTDRGVPLKAPISPLPGIAALAVIVISGTGRGRRVQGDCRQEKNS

Secondary structure (DSSP, 8-state):
--PPPTHHHHHHHHHHHHHHHS----PEEEEEEEEEEEEEEETTTTEEEEEE-TTTS-BSS-B-SEEEEE-S-THHHHH--TTBEEEEEEEEEE--SS-TTT--B--SSSEEEEEE-SEEEEEEE-TTSSSEEEEEEEE-GGG--SPBGGG-EEEEEEESPPPSS--TT---TT-EEEEEEE-TTS-EEEEEEETT-EEEEEETTTTEEEEEEEEEE------TTT-S--EEEEEEEEESS-PPBPBPPP---------------------------------------------